Protein AF-T0LP21-F1 (afdb_monomer)

pLDDT: mean 78.63, std 20.79, range [24.73, 98.31]

Sequence (275 aa):
MVEGLFYKDGKQYIILRGSDSPQSVSEEDLNHLDQWNSLRTEFEHKTGGENTMGFDYGPSMGGVIESILFRMYTNGERILSMSAYPRFKERIINISGEHVDNAILKIERFNGFHSASYSTLFCRSIEQSLKIKTAKSTNLTRVLMMEMERIASHLFVITRLCEGASQNIAAFHLNALRERVLRLISKAFGHRYFFGMNVIGGTSREIHIDHIAVEIRKVVEEFNDILKLLSSSRIFIDRIQRTCAIDRPWLCGPGPKGQQVRNTMPDYLIHIIRE

Secondary structure (DSSP, 8-state):
-EEEEEEETTEEEEEETT-SSEEE--HHHHTTB----TTT-----EEEETTEEEEEE-SSSTT-SSS-EEEEEEETTEEEEEEEE-GGG------TTS-HHHHHHHHHTT-GGGHHHHHHHHHHHHHHHTTPPPPHHHHHHHHHHHHHHHHHHHHHHHHHHHHHTT-HHHHHHHHHHHHHHHHHHHHHHSSTT-TT-EETTEESS----HHHHHHHHHHHHHHHHHHHHHHH-HHHHHHHTTTT---GGGGGSSSSTTTGGG--HHHHHHHHTT-

Solvent-accessible surface area (backbone atoms only — not comparable to full-atom values): 15853 Å² total; per-residue (Å²): 107,45,40,25,44,33,33,50,97,94,42,60,22,36,19,40,66,97,46,95,58,70,40,84,61,57,82,72,61,67,76,54,50,77,79,75,50,90,88,70,63,52,63,82,56,55,70,47,49,69,74,52,45,79,50,74,47,44,48,90,38,98,87,46,96,54,52,31,30,35,44,32,32,25,48,83,92,46,76,76,47,73,29,59,46,64,64,79,70,70,78,87,84,86,50,83,96,51,59,67,79,62,33,47,60,52,42,27,62,69,40,60,78,46,10,46,52,46,32,48,53,52,34,48,55,51,26,61,75,69,67,54,81,58,52,71,66,44,53,51,52,52,50,51,45,38,51,55,38,47,52,41,49,49,34,48,53,53,21,53,52,26,48,78,43,69,36,54,70,62,20,52,54,33,48,50,50,27,49,52,50,36,51,49,36,23,71,63,53,73,23,65,46,42,60,78,30,69,42,79,69,46,50,71,64,86,75,77,61,69,68,53,56,58,54,49,50,56,48,51,54,55,47,51,54,52,48,55,55,50,74,69,33,64,66,46,47,61,61,51,60,77,56,87,72,75,59,75,84,68,41,72,44,92,81,30,78,62,82,55,61,80,47,64,75,79,47,56,63,53,53,74,74,73,117

Foldseek 3Di:
DFQAWEDEPNFIFTARDPRPDTHGDDPVVVVPPPQDDPVPLFGRHPYYYPQKDWDKDDDPHDPDPAHKIWTFIDRVPDTPDIGIDRCPPDDDDDPPPHDLVVSLLSQLVPPLLCSLVRSVVSLVVVCVVVVQDADPQQVVVSVVLRVLSVLLVVLQVVLSLCVLLVVPVLSVLSVVLSVLSLVVCCVFQVHSRNRQQDDRRGGPDHGDCPVVVVSVVVSVVSNVVSLVVLVPDPSSCVSPPPVPFDDLVVCPDPPNPPPSNPDGVVCVSVVSVPD

Mean predicted aligned error: 11.29 Å

Structure (mmCIF, N/CA/C/O backbone):
data_AF-T0LP21-F1
#
_entry.id   AF-T0LP21-F1
#
loop_
_atom_site.group_PDB
_atom_site.id
_atom_site.type_symbol
_atom_site.label_atom_id
_atom_site.label_alt_id
_atom_site.label_comp_id
_atom_site.label_asym_id
_atom_site.label_entity_id
_atom_site.label_seq_id
_atom_site.pdbx_PDB_ins_code
_atom_site.Cartn_x
_atom_site.Cartn_y
_atom_site.Cartn_z
_atom_site.occupancy
_atom_site.B_iso_or_equiv
_atom_site.auth_seq_id
_atom_site.auth_comp_id
_atom_site.auth_asym_id
_atom_site.auth_atom_id
_atom_site.pdbx_PDB_model_num
ATOM 1 N N . MET A 1 1 ? 29.658 -24.835 -6.572 1.00 57.88 1 MET A N 1
ATOM 2 C CA . MET A 1 1 ? 29.187 -23.686 -5.771 1.00 57.88 1 MET A CA 1
ATOM 3 C C . MET A 1 1 ? 29.785 -22.434 -6.386 1.00 57.88 1 MET A C 1
ATOM 5 O O . MET A 1 1 ? 31.003 -22.279 -6.353 1.00 57.88 1 MET A O 1
ATOM 9 N N . VAL A 1 2 ? 28.970 -21.638 -7.069 1.00 55.69 2 VAL A N 1
ATOM 10 C CA . VAL A 1 2 ? 29.423 -20.480 -7.851 1.00 55.69 2 VAL A CA 1
ATOM 11 C C . VAL A 1 2 ? 29.467 -19.227 -6.968 1.00 55.69 2 VAL A C 1
ATOM 13 O O . VAL A 1 2 ? 28.533 -18.983 -6.216 1.00 55.69 2 VAL A O 1
ATOM 16 N N . GLU A 1 3 ? 30.543 -18.448 -7.059 1.00 57.72 3 GLU A N 1
ATOM 17 C CA . GLU A 1 3 ? 30.826 -17.225 -6.286 1.00 57.72 3 GLU A CA 1
ATOM 18 C C . GLU A 1 3 ? 30.743 -15.940 -7.146 1.00 57.72 3 GLU A C 1
ATOM 20 O O . GLU A 1 3 ? 30.616 -14.836 -6.619 1.00 57.72 3 GLU A O 1
ATOM 25 N N . GLY A 1 4 ? 30.780 -16.040 -8.480 1.00 57.53 4 GLY A N 1
ATOM 26 C CA . GLY A 1 4 ? 30.758 -14.855 -9.343 1.00 57.53 4 GLY A CA 1
ATOM 27 C C . GLY A 1 4 ? 30.460 -15.123 -10.814 1.00 57.53 4 GLY A C 1
ATOM 28 O O . GLY A 1 4 ? 30.400 -16.270 -11.254 1.00 57.53 4 GLY A O 1
ATOM 29 N N . LEU A 1 5 ? 30.289 -14.038 -11.568 1.00 61.47 5 LEU A N 1
ATOM 30 C CA . LEU A 1 5 ? 30.041 -14.031 -13.009 1.00 61.47 5 LEU A CA 1
ATOM 31 C C . LEU A 1 5 ? 31.118 -13.197 -13.708 1.00 61.47 5 LEU A C 1
ATOM 33 O O . LEU A 1 5 ? 31.436 -12.088 -13.276 1.00 61.47 5 LEU A O 1
ATOM 37 N N . PHE A 1 6 ? 31.662 -13.719 -14.801 1.00 59.97 6 PHE A N 1
ATOM 38 C CA . PHE A 1 6 ? 32.681 -13.053 -15.602 1.00 59.97 6 PHE A CA 1
ATOM 39 C C . PHE A 1 6 ? 32.297 -13.057 -17.081 1.00 59.97 6 PHE A C 1
ATOM 41 O O . PHE A 1 6 ? 31.843 -14.074 -17.593 1.00 59.97 6 PHE A O 1
ATOM 48 N N . TYR A 1 7 ? 32.454 -11.938 -17.785 1.00 60.97 7 TYR A N 1
ATOM 49 C CA . TYR A 1 7 ? 32.123 -11.851 -19.212 1.00 60.97 7 TYR A CA 1
ATOM 50 C C . TYR A 1 7 ? 33.356 -11.529 -20.054 1.00 60.97 7 TYR A C 1
ATOM 52 O O . TYR A 1 7 ? 34.084 -10.580 -19.760 1.00 60.97 7 TYR A O 1
ATOM 60 N N . LYS A 1 8 ? 33.599 -12.307 -21.112 1.00 63.22 8 LYS A N 1
ATOM 61 C CA . LYS A 1 8 ? 34.736 -12.099 -22.019 1.00 63.22 8 LYS A CA 1
ATOM 62 C C . LYS A 1 8 ? 34.429 -12.648 -23.408 1.00 63.22 8 LYS A C 1
ATOM 64 O O . LYS A 1 8 ? 33.806 -13.699 -23.516 1.00 63.22 8 LYS A O 1
ATOM 69 N N . ASP A 1 9 ? 34.842 -11.945 -24.463 1.00 65.62 9 ASP A N 1
ATOM 70 C CA . ASP A 1 9 ? 34.716 -12.403 -25.859 1.00 65.62 9 ASP A CA 1
ATOM 71 C C . ASP A 1 9 ? 33.290 -12.848 -26.257 1.00 65.62 9 ASP A C 1
ATOM 73 O O . ASP A 1 9 ? 33.095 -13.816 -26.994 1.00 65.62 9 ASP A O 1
ATOM 77 N N . GLY A 1 10 ? 32.258 -12.180 -25.730 1.00 60.88 10 GLY A N 1
ATOM 78 C CA . GLY A 1 10 ? 30.864 -12.532 -26.021 1.00 60.88 10 GLY A CA 1
ATOM 79 C C . GLY A 1 10 ? 30.331 -13.760 -25.267 1.00 60.88 10 GLY A C 1
ATOM 80 O O . GLY A 1 10 ? 29.213 -14.198 -25.535 1.00 60.88 10 GLY A O 1
ATOM 81 N N . LYS A 1 11 ? 31.116 -14.337 -24.349 1.00 62.03 11 LYS A N 1
ATOM 82 C CA . LYS A 1 11 ? 30.779 -15.547 -23.591 1.00 62.03 11 LYS A CA 1
ATOM 83 C C . LYS A 1 11 ? 30.730 -15.268 -22.091 1.00 62.03 11 LYS A C 1
ATOM 85 O O . LYS A 1 11 ? 31.516 -14.485 -21.554 1.00 62.03 11 LYS A O 1
ATOM 90 N N . GLN A 1 12 ? 29.793 -15.933 -21.418 1.00 61.09 12 GLN A N 1
ATOM 91 C CA . GLN A 1 12 ? 29.625 -15.863 -19.971 1.00 61.09 12 GLN A CA 1
ATOM 92 C C . GLN A 1 12 ? 30.416 -16.982 -19.288 1.00 61.09 12 GLN A C 1
ATOM 94 O O . GLN A 1 12 ? 30.411 -18.136 -19.719 1.00 61.09 12 GLN A O 1
ATOM 99 N N . TYR A 1 13 ? 31.092 -16.606 -18.212 1.00 65.31 13 TYR A N 1
ATOM 100 C CA . TYR A 1 13 ? 31.922 -17.449 -17.375 1.00 65.31 13 TYR A CA 1
ATOM 101 C C . TYR A 1 13 ? 31.431 -17.378 -15.922 1.00 65.31 13 TYR A C 1
ATOM 103 O O . TYR A 1 13 ? 30.917 -16.346 -15.485 1.00 65.31 13 TYR A O 1
ATOM 111 N N . ILE A 1 14 ? 31.595 -18.456 -15.160 1.00 64.31 14 ILE A N 1
ATOM 112 C CA . ILE A 1 14 ? 31.336 -18.493 -13.718 1.00 64.31 14 ILE A CA 1
ATOM 113 C C . ILE A 1 14 ? 32.659 -18.515 -12.965 1.00 64.31 14 ILE A C 1
ATOM 115 O O . ILE A 1 14 ? 33.636 -19.119 -13.407 1.00 64.31 14 ILE A O 1
ATOM 119 N N . ILE A 1 15 ? 32.684 -17.887 -11.797 1.00 61.41 15 ILE A N 1
ATOM 120 C CA . ILE A 1 15 ? 33.783 -17.997 -10.840 1.00 61.41 15 ILE A CA 1
ATOM 121 C C . ILE A 1 15 ? 33.327 -18.981 -9.769 1.00 61.41 15 ILE A C 1
ATOM 123 O O . ILE A 1 15 ? 32.340 -18.726 -9.086 1.00 61.41 15 ILE A O 1
ATOM 127 N N . LEU A 1 16 ? 34.000 -20.122 -9.637 1.00 59.75 16 LEU A N 1
ATOM 128 C CA . LEU A 1 16 ? 33.701 -21.094 -8.582 1.00 59.75 16 LEU A CA 1
ATOM 129 C C . LEU A 1 16 ? 34.289 -20.649 -7.242 1.00 59.75 16 LEU A C 1
ATOM 131 O O . LEU A 1 16 ? 35.325 -19.991 -7.198 1.00 59.75 16 LEU A O 1
ATOM 135 N N . ARG A 1 17 ? 33.645 -21.054 -6.143 1.00 57.75 17 ARG A N 1
ATOM 136 C CA . ARG A 1 17 ? 34.093 -20.719 -4.789 1.00 57.75 17 ARG A CA 1
ATOM 137 C C . ARG A 1 17 ? 35.516 -21.223 -4.535 1.00 57.75 17 ARG A C 1
ATOM 139 O O . ARG A 1 17 ? 35.756 -22.425 -4.624 1.00 57.75 17 ARG A O 1
ATOM 146 N N . GLY A 1 18 ? 36.439 -20.312 -4.221 1.00 58.53 18 GLY A N 1
ATOM 147 C CA . GLY A 1 18 ? 37.866 -20.626 -4.030 1.00 58.53 18 GLY A CA 1
ATOM 148 C C . GLY A 1 18 ? 38.702 -20.751 -5.315 1.00 58.53 18 GLY A C 1
ATOM 149 O O . GLY A 1 18 ? 39.846 -21.193 -5.240 1.00 58.53 18 GLY A O 1
ATOM 150 N N . SER A 1 19 ? 38.157 -20.373 -6.477 1.00 55.62 19 SER A N 1
ATOM 151 C CA . SER A 1 19 ? 38.892 -20.254 -7.745 1.00 55.62 19 SER A CA 1
ATOM 152 C C . SER A 1 19 ? 39.041 -18.784 -8.135 1.00 55.62 19 SER A C 1
ATOM 154 O O . SER A 1 19 ? 38.049 -18.065 -8.204 1.00 55.62 19 SER A O 1
ATOM 156 N N . ASP A 1 20 ? 40.256 -18.362 -8.490 1.00 58.66 20 ASP A N 1
ATOM 157 C CA . ASP A 1 20 ? 40.509 -17.047 -9.106 1.00 58.66 20 ASP A CA 1
ATOM 158 C C . ASP A 1 20 ? 40.352 -17.073 -10.638 1.00 58.66 20 ASP A C 1
ATOM 160 O O . ASP A 1 20 ? 40.504 -16.053 -11.311 1.00 58.66 20 ASP A O 1
ATOM 164 N N . SER A 1 21 ? 40.045 -18.244 -11.208 1.00 54.69 21 SER A N 1
ATOM 165 C CA . SER A 1 21 ? 39.925 -18.441 -12.653 1.00 54.69 21 SER A CA 1
ATOM 166 C C . SER A 1 21 ? 38.461 -18.631 -13.091 1.00 54.69 21 SER A C 1
ATOM 168 O O . SER A 1 21 ? 37.764 -19.484 -12.526 1.00 54.69 21 SER A O 1
ATOM 170 N N . PRO A 1 22 ? 37.981 -17.851 -14.082 1.00 59.66 22 PRO A N 1
ATOM 171 C CA . PRO A 1 22 ? 36.641 -17.997 -14.642 1.00 59.66 22 PRO A CA 1
ATOM 172 C C . PRO A 1 22 ? 36.540 -19.230 -15.559 1.00 59.66 22 PRO A C 1
ATOM 174 O O . PRO A 1 22 ? 37.408 -19.459 -16.401 1.00 59.66 22 PRO A O 1
ATOM 177 N N . GLN A 1 23 ? 35.469 -20.017 -15.419 1.00 63.28 23 GLN A N 1
ATOM 178 C CA . GLN A 1 23 ? 35.193 -21.226 -16.212 1.00 63.28 23 GLN A CA 1
ATOM 179 C C . GLN A 1 23 ? 34.017 -21.007 -17.169 1.00 63.28 23 GLN A C 1
ATOM 181 O O . GLN A 1 23 ? 33.085 -20.288 -16.823 1.00 63.28 23 GLN A O 1
ATOM 186 N N . SER A 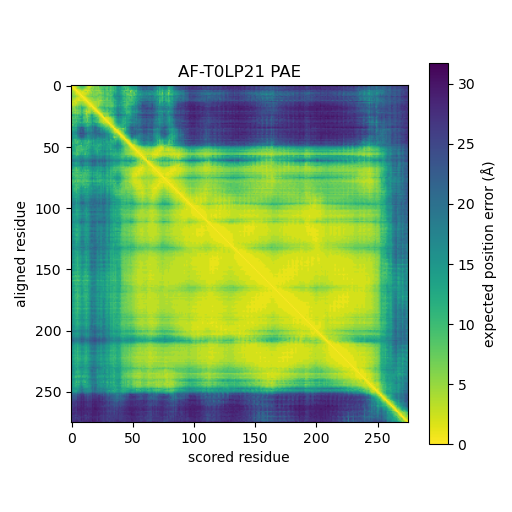1 24 ? 34.066 -21.581 -18.378 1.00 56.94 24 S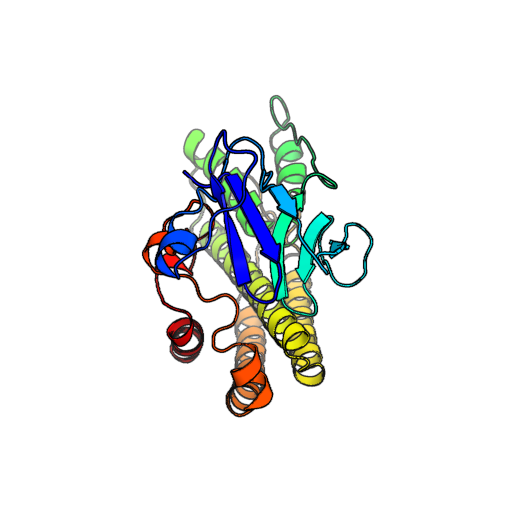ER A N 1
ATOM 187 C CA . SER A 1 24 ? 32.994 -21.456 -19.381 1.00 56.94 24 SER A CA 1
ATOM 188 C C . SER A 1 24 ? 31.731 -22.195 -18.946 1.00 56.94 24 SER A C 1
ATOM 190 O O . SER A 1 24 ? 31.833 -23.279 -18.380 1.00 56.94 24 SER A O 1
ATOM 192 N N . VAL A 1 25 ? 30.565 -21.630 -19.250 1.00 59.09 25 VAL A N 1
ATOM 193 C CA . VAL A 1 25 ? 29.300 -21.968 -18.578 1.00 59.09 25 VAL A CA 1
ATOM 194 C C . VAL A 1 25 ? 28.286 -22.524 -19.565 1.00 59.09 25 VAL A C 1
ATOM 196 O O . VAL A 1 25 ? 28.147 -21.989 -20.667 1.00 59.09 25 VAL A O 1
ATOM 199 N N . SER A 1 26 ? 27.558 -23.563 -19.155 1.00 54.50 26 SER A N 1
ATOM 200 C CA . SER A 1 26 ? 26.324 -24.024 -19.801 1.00 54.50 26 SER A CA 1
ATOM 201 C C . SER A 1 26 ? 25.091 -23.378 -19.142 1.00 54.50 26 SER A C 1
ATOM 203 O O . SER A 1 26 ? 25.157 -22.951 -17.994 1.00 54.50 26 SER A O 1
ATOM 205 N N . GLU A 1 27 ? 23.946 -23.286 -19.827 1.00 48.84 27 GLU A N 1
ATOM 206 C CA . GLU A 1 27 ? 22.720 -22.676 -19.260 1.00 48.84 27 GLU A CA 1
ATOM 207 C C . GLU A 1 27 ? 22.286 -23.294 -17.911 1.00 48.84 27 GLU A C 1
ATOM 209 O O . GLU A 1 27 ? 21.732 -22.591 -17.067 1.00 48.84 27 GLU A O 1
ATOM 214 N N . GLU A 1 28 ? 22.587 -24.574 -17.668 1.00 50.06 28 GLU A N 1
ATOM 215 C CA . GLU A 1 28 ? 22.285 -25.271 -16.408 1.00 50.06 28 GLU A CA 1
ATOM 216 C C . GLU A 1 28 ? 23.098 -24.748 -15.216 1.00 50.06 28 GLU A C 1
ATOM 218 O O . GLU A 1 28 ? 22.581 -24.646 -14.103 1.00 50.06 28 GLU A O 1
ATOM 223 N N . ASP A 1 29 ? 24.345 -24.338 -15.440 1.00 47.97 29 ASP A N 1
ATOM 224 C CA . ASP A 1 29 ? 25.247 -23.866 -14.387 1.00 47.97 29 ASP A CA 1
ATOM 225 C C . ASP A 1 29 ? 24.799 -22.514 -13.790 1.00 47.97 29 ASP A C 1
ATOM 227 O O . ASP A 1 29 ? 25.093 -22.205 -12.631 1.00 47.97 29 ASP A O 1
ATOM 231 N N . LEU A 1 30 ? 24.045 -21.713 -14.557 1.00 50.47 30 LEU A N 1
ATOM 232 C CA . LEU A 1 30 ? 23.462 -20.440 -14.108 1.00 50.47 30 LEU A CA 1
ATOM 233 C C . LEU A 1 30 ? 22.312 -20.635 -13.113 1.00 50.47 30 LEU A C 1
ATOM 235 O O . LEU A 1 30 ? 22.080 -19.771 -12.264 1.00 50.47 30 LEU A O 1
ATOM 239 N N . ASN A 1 31 ? 21.625 -21.777 -13.176 1.00 47.12 31 ASN A N 1
ATOM 240 C CA . ASN A 1 31 ? 20.507 -22.098 -12.287 1.00 47.12 31 ASN A CA 1
ATOM 241 C C . ASN A 1 31 ? 20.966 -22.479 -10.867 1.00 47.12 31 ASN A C 1
ATOM 243 O O . ASN A 1 31 ? 20.149 -22.532 -9.950 1.00 47.12 31 ASN A O 1
ATOM 247 N N . HIS A 1 32 ? 22.268 -22.721 -10.674 1.00 45.41 32 HIS A N 1
ATOM 248 C CA . HIS A 1 32 ? 22.879 -23.153 -9.411 1.00 45.41 32 HIS A CA 1
ATOM 249 C C . HIS A 1 32 ? 23.758 -22.082 -8.748 1.00 45.41 32 HIS A C 1
ATOM 251 O O . HIS A 1 32 ? 24.590 -22.388 -7.887 1.00 45.41 32 HIS A O 1
ATOM 257 N N . LEU A 1 33 ? 23.590 -20.816 -9.135 1.00 52.19 33 LEU A N 1
ATOM 258 C CA . LEU A 1 33 ? 24.130 -19.700 -8.369 1.00 52.19 33 LEU A CA 1
ATOM 259 C C . LEU A 1 33 ? 23.461 -19.718 -6.979 1.00 52.19 33 LEU A C 1
ATOM 261 O O . LEU A 1 33 ? 22.242 -19.589 -6.872 1.00 52.19 33 LEU A O 1
ATOM 265 N N . ASP A 1 34 ? 24.238 -19.882 -5.907 1.00 45.09 34 ASP A N 1
ATOM 266 C CA . ASP A 1 34 ? 23.725 -19.717 -4.543 1.00 45.09 34 ASP A CA 1
ATOM 267 C C . ASP A 1 34 ? 23.446 -18.220 -4.327 1.00 45.09 34 ASP A C 1
ATOM 269 O O . ASP A 1 34 ? 24.347 -17.420 -4.084 1.00 45.09 34 ASP A O 1
ATOM 273 N N . GLN A 1 35 ? 22.184 -17.830 -4.514 1.00 51.59 35 GLN A N 1
ATOM 274 C CA . GLN A 1 35 ? 21.772 -16.445 -4.781 1.00 51.59 35 GLN A CA 1
ATOM 275 C C . GLN A 1 35 ? 21.287 -15.657 -3.555 1.00 51.59 35 GLN A C 1
ATOM 277 O O . GLN A 1 35 ? 20.862 -14.512 -3.700 1.00 51.59 35 GLN A O 1
ATOM 282 N N . TRP A 1 36 ? 21.299 -16.218 -2.342 1.00 40.91 36 TRP A N 1
ATOM 283 C CA . TRP A 1 36 ? 20.683 -15.523 -1.208 1.00 40.91 36 TRP A CA 1
ATOM 284 C C . TRP A 1 36 ? 21.323 -15.830 0.145 1.00 40.91 36 TRP A C 1
ATOM 286 O O . TRP A 1 36 ? 21.078 -16.874 0.750 1.00 40.91 36 TRP A O 1
ATOM 296 N N . ASN A 1 37 ? 22.071 -14.862 0.682 1.00 41.38 37 ASN A N 1
ATOM 297 C CA . ASN A 1 37 ? 22.399 -14.823 2.104 1.00 41.38 37 ASN A CA 1
ATOM 298 C C . ASN A 1 37 ? 21.370 -13.953 2.842 1.00 41.38 37 ASN A C 1
ATOM 300 O O . ASN A 1 37 ? 21.481 -12.725 2.900 1.00 41.38 37 ASN A O 1
ATOM 304 N N . SER A 1 38 ? 20.369 -14.608 3.434 1.00 36.53 38 SER A N 1
ATOM 305 C CA . SER A 1 38 ? 19.257 -13.967 4.152 1.00 36.53 38 SER A CA 1
ATOM 306 C C . SER A 1 38 ? 19.679 -13.103 5.344 1.00 36.53 38 SER A C 1
ATOM 308 O O . SER A 1 38 ? 18.886 -12.279 5.793 1.00 36.53 38 SER A O 1
ATOM 310 N N . LEU A 1 39 ? 20.903 -13.273 5.852 1.00 36.38 39 LEU A N 1
ATOM 311 C CA . LEU A 1 39 ? 21.402 -12.591 7.048 1.00 36.38 39 LEU A CA 1
ATOM 312 C C . LEU A 1 39 ? 22.142 -11.283 6.743 1.00 36.38 39 LEU A C 1
ATOM 314 O O . LEU A 1 39 ? 22.265 -10.448 7.636 1.00 36.38 39 LEU A O 1
ATOM 318 N N . ARG A 1 40 ? 22.647 -11.097 5.515 1.00 38.22 40 ARG A N 1
ATOM 319 C CA . ARG A 1 40 ? 23.470 -9.927 5.153 1.00 38.22 40 ARG A CA 1
ATOM 320 C C . ARG A 1 40 ? 22.785 -8.931 4.227 1.00 38.22 40 ARG A C 1
ATOM 322 O O . ARG A 1 40 ? 23.273 -7.814 4.110 1.00 38.22 40 ARG A O 1
ATOM 329 N N . THR A 1 41 ? 21.658 -9.285 3.598 1.00 43.53 41 THR A N 1
ATOM 330 C CA . THR A 1 41 ? 20.990 -8.433 2.584 1.00 43.53 41 THR A CA 1
ATOM 331 C C . THR A 1 41 ? 21.939 -7.941 1.479 1.00 43.53 41 THR A C 1
ATOM 333 O O . THR A 1 41 ? 21.710 -6.903 0.871 1.00 43.53 41 THR A O 1
ATOM 336 N N . GLU A 1 42 ? 23.012 -8.681 1.208 1.00 40.91 42 GLU A N 1
ATOM 337 C CA . GLU A 1 42 ? 24.012 -8.351 0.198 1.00 40.91 42 GLU A CA 1
ATOM 338 C C . GLU A 1 42 ? 24.170 -9.547 -0.741 1.00 40.91 42 GLU A C 1
ATOM 340 O O . GLU A 1 42 ? 24.289 -10.691 -0.295 1.00 40.91 42 GLU A O 1
ATOM 345 N N . PHE A 1 43 ? 24.158 -9.278 -2.047 1.00 48.47 43 PHE A N 1
ATOM 346 C CA . PHE A 1 43 ? 24.596 -10.242 -3.048 1.00 48.47 43 PHE A CA 1
ATOM 347 C C . PHE A 1 43 ? 26.120 -10.125 -3.145 1.00 48.47 43 PHE A C 1
ATOM 349 O O . PHE A 1 43 ? 26.635 -9.195 -3.765 1.00 48.47 43 PHE A O 1
ATOM 356 N N . GLU A 1 44 ? 26.853 -11.041 -2.513 1.00 47.09 44 GLU A N 1
ATOM 357 C CA . GLU A 1 44 ? 28.308 -11.166 -2.678 1.00 47.09 44 GLU A CA 1
ATOM 358 C C . GLU A 1 44 ? 28.606 -11.903 -4.001 1.00 47.09 44 GLU A C 1
ATOM 360 O O . GLU A 1 44 ? 29.084 -13.032 -4.005 1.00 47.09 44 GLU A O 1
ATOM 365 N N . HIS A 1 45 ? 28.283 -11.293 -5.148 1.00 55.16 45 HIS A N 1
ATOM 366 C CA . HIS A 1 45 ? 28.705 -11.808 -6.455 1.00 55.16 45 HIS A CA 1
ATOM 367 C C . HIS A 1 45 ? 29.873 -10.982 -6.989 1.00 55.16 45 HIS A C 1
ATOM 369 O O . HIS A 1 45 ? 29.711 -9.804 -7.322 1.00 55.16 45 HIS A O 1
ATOM 375 N N . LYS A 1 46 ? 31.048 -11.610 -7.134 1.00 54.34 46 LYS A N 1
ATOM 376 C CA . LYS A 1 46 ? 32.166 -11.017 -7.883 1.00 54.34 46 LYS A CA 1
ATOM 377 C C . LYS A 1 46 ? 31.745 -10.914 -9.349 1.00 54.34 46 LYS A C 1
ATOM 379 O O . LYS A 1 46 ? 31.654 -11.929 -10.034 1.00 54.34 46 LYS A O 1
ATOM 384 N N . THR A 1 47 ? 31.437 -9.703 -9.805 1.00 55.38 47 THR A N 1
ATOM 385 C CA . THR A 1 47 ? 31.050 -9.440 -11.198 1.00 55.38 47 THR A CA 1
ATOM 386 C C . THR A 1 47 ? 32.165 -8.649 -11.873 1.00 55.38 47 THR A C 1
ATOM 388 O O . THR A 1 47 ? 32.572 -7.609 -11.360 1.00 55.38 47 T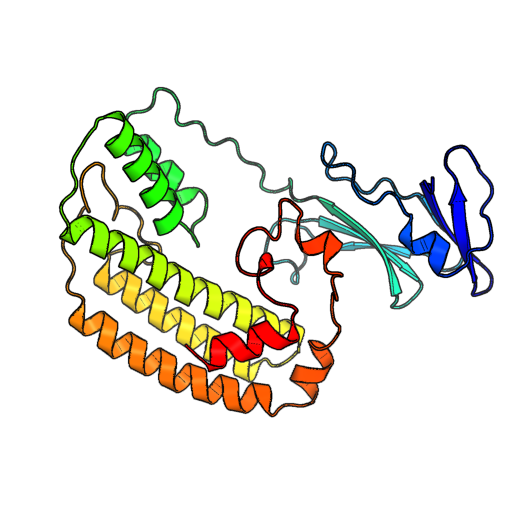HR A O 1
ATOM 391 N N . GLY A 1 48 ? 32.693 -9.148 -12.991 1.00 56.22 48 GLY A N 1
ATOM 392 C CA . GLY A 1 48 ? 33.793 -8.511 -13.722 1.00 56.22 48 GLY A CA 1
ATOM 393 C C . GLY A 1 48 ? 33.878 -8.983 -15.172 1.00 56.22 48 GLY A C 1
ATOM 394 O O . GLY A 1 48 ? 33.105 -9.834 -15.599 1.00 56.22 48 GLY A O 1
ATOM 395 N N . GLY A 1 49 ? 34.815 -8.437 -15.942 1.00 60.53 49 GLY A N 1
ATOM 396 C CA . GLY A 1 49 ? 34.973 -8.779 -17.356 1.00 60.53 49 GLY A CA 1
ATOM 397 C C . GLY A 1 49 ? 34.993 -7.564 -18.270 1.00 60.53 49 GLY A C 1
ATOM 398 O O . GLY A 1 49 ? 34.806 -6.428 -17.831 1.00 60.53 49 GLY A O 1
ATOM 399 N N . GLU A 1 50 ? 35.239 -7.806 -19.553 1.00 58.97 50 GLU A N 1
ATOM 400 C CA . GLU A 1 50 ? 35.260 -6.749 -20.563 1.00 58.97 50 GLU A CA 1
ATOM 401 C C . GLU A 1 50 ? 33.859 -6.148 -20.725 1.00 58.97 50 GLU A C 1
ATOM 403 O O . GLU A 1 50 ? 32.856 -6.864 -20.724 1.00 58.97 50 GLU A O 1
ATOM 408 N N . ASN A 1 51 ? 33.786 -4.819 -20.844 1.00 66.19 51 ASN A N 1
ATOM 409 C CA . ASN A 1 51 ? 32.538 -4.055 -20.990 1.00 66.19 51 ASN A CA 1
ATOM 410 C C . ASN A 1 51 ? 31.529 -4.212 -19.834 1.00 66.19 51 ASN A C 1
ATOM 412 O O . ASN A 1 51 ? 30.349 -3.909 -19.999 1.00 66.19 51 ASN A O 1
ATOM 416 N N . THR A 1 52 ? 31.980 -4.652 -18.653 1.00 73.62 52 THR A N 1
ATOM 417 C CA . THR A 1 52 ? 31.145 -4.666 -17.446 1.00 73.62 52 THR A CA 1
ATOM 418 C C . THR A 1 52 ? 31.237 -3.322 -16.731 1.00 73.62 52 THR A C 1
ATOM 420 O O . THR A 1 52 ? 32.316 -2.912 -16.307 1.00 73.62 52 THR A O 1
ATOM 423 N N . MET A 1 53 ? 30.101 -2.649 -16.559 1.00 74.00 53 MET A N 1
ATOM 424 C CA . MET A 1 53 ? 30.012 -1.373 -15.853 1.00 74.00 53 MET A CA 1
ATOM 425 C C . MET A 1 53 ? 29.145 -1.510 -14.602 1.00 74.00 53 MET A C 1
ATOM 427 O O . MET A 1 53 ? 28.012 -1.993 -14.661 1.00 74.00 53 MET A O 1
ATOM 431 N N . GLY A 1 54 ? 29.689 -1.065 -13.469 1.00 79.00 54 GLY A N 1
ATOM 432 C CA . GLY A 1 54 ? 28.931 -0.879 -12.236 1.00 79.00 54 GLY A CA 1
ATOM 433 C C . GLY A 1 54 ? 28.157 0.436 -12.273 1.00 79.00 54 GLY A C 1
ATOM 434 O O . GLY A 1 54 ? 28.709 1.470 -12.652 1.00 79.00 54 GLY A O 1
ATOM 435 N N . PHE A 1 55 ? 26.893 0.401 -11.869 1.00 81.62 55 PHE A N 1
ATOM 436 C CA . PHE A 1 55 ? 26.042 1.576 -11.755 1.00 81.62 55 PHE A CA 1
ATOM 437 C C . PHE A 1 55 ? 25.141 1.459 -10.521 1.00 81.62 55 PHE A C 1
ATOM 439 O O . PHE A 1 55 ? 24.451 0.458 -10.320 1.00 81.62 55 PHE A O 1
ATOM 446 N N . ASP A 1 56 ? 25.161 2.505 -9.701 1.00 85.50 56 ASP A N 1
ATOM 447 C CA . ASP A 1 56 ? 24.383 2.627 -8.473 1.00 85.50 56 ASP A CA 1
ATOM 448 C C . ASP A 1 56 ? 23.107 3.445 -8.770 1.00 85.50 56 ASP A C 1
ATOM 450 O O . ASP A 1 56 ? 23.173 4.565 -9.280 1.00 85.50 56 ASP A O 1
ATOM 454 N N . TYR A 1 57 ? 21.934 2.888 -8.458 1.00 87.06 57 TYR A N 1
ATOM 455 C CA . TYR A 1 57 ? 20.622 3.487 -8.712 1.00 87.06 57 TYR A CA 1
ATOM 456 C C . TYR A 1 57 ? 19.863 3.738 -7.405 1.00 87.06 57 TYR A C 1
ATOM 458 O O . TYR A 1 57 ? 19.454 2.803 -6.719 1.00 87.06 57 TYR A O 1
ATOM 466 N N . GLY A 1 58 ? 19.666 5.012 -7.059 1.00 87.81 58 GLY A N 1
ATOM 467 C CA . GLY A 1 58 ? 19.128 5.440 -5.761 1.00 87.81 58 GLY A CA 1
ATOM 468 C C . GLY A 1 58 ? 20.229 5.888 -4.782 1.00 87.81 58 GLY A C 1
ATOM 469 O O . GLY A 1 58 ? 21.377 6.041 -5.186 1.00 87.81 58 GLY A O 1
ATOM 470 N N . PRO A 1 59 ? 19.906 6.181 -3.506 1.00 80.00 59 PRO A N 1
ATOM 471 C CA . PRO A 1 59 ? 18.554 6.320 -2.959 1.00 80.00 59 PRO A CA 1
ATOM 472 C C . PRO A 1 59 ? 17.883 7.649 -3.352 1.00 80.00 59 PRO A C 1
ATOM 474 O O . PRO A 1 59 ? 16.688 7.812 -3.143 1.00 80.00 59 PRO A O 1
ATOM 477 N N . SER A 1 60 ? 18.641 8.606 -3.904 1.00 80.69 60 SER A N 1
ATOM 478 C CA . SER A 1 60 ? 18.184 9.968 -4.224 1.00 80.69 60 SER A CA 1
ATOM 479 C C . SER A 1 60 ? 18.030 10.199 -5.736 1.00 80.69 60 SER A C 1
ATOM 481 O O . SER A 1 60 ? 18.354 11.273 -6.244 1.00 80.69 60 SER A O 1
ATOM 483 N N . MET A 1 61 ? 17.560 9.186 -6.469 1.00 77.94 61 MET A N 1
ATOM 484 C CA . MET A 1 61 ? 17.310 9.258 -7.913 1.00 77.94 61 MET A CA 1
ATOM 485 C C . MET A 1 61 ? 15.814 9.085 -8.201 1.00 77.94 61 MET A C 1
ATOM 487 O O . MET A 1 61 ? 15.152 8.266 -7.571 1.00 77.94 61 MET A O 1
ATOM 491 N N . GLY A 1 62 ? 15.280 9.836 -9.169 1.00 67.19 62 GLY A N 1
ATOM 492 C CA . GLY A 1 62 ? 13.834 10.007 -9.378 1.00 67.19 62 GLY A CA 1
ATOM 493 C C . GLY A 1 62 ? 13.025 8.794 -9.857 1.00 67.19 62 GLY A C 1
ATOM 494 O O . GLY A 1 62 ? 11.846 8.968 -10.148 1.00 67.19 62 GLY A O 1
ATOM 495 N N . GLY A 1 63 ? 13.604 7.594 -9.963 1.00 71.94 63 GLY A N 1
ATOM 496 C CA . GLY A 1 63 ? 12.855 6.392 -10.359 1.00 71.94 63 GLY A CA 1
ATOM 497 C C . GLY A 1 63 ? 12.801 5.275 -9.317 1.00 71.94 63 GLY A C 1
ATOM 498 O O . GLY A 1 63 ? 12.226 4.225 -9.593 1.00 71.94 63 GLY A O 1
ATOM 499 N N . VAL A 1 64 ? 13.307 5.509 -8.100 1.00 78.19 64 VAL A N 1
ATOM 500 C CA . VAL A 1 64 ? 12.985 4.671 -6.935 1.00 78.19 64 VAL A CA 1
ATOM 501 C C . VAL A 1 64 ? 12.039 5.449 -6.021 1.00 78.19 64 VAL A C 1
ATOM 503 O O . VAL A 1 64 ? 12.290 6.603 -5.694 1.00 78.19 64 VAL A O 1
ATOM 506 N N . ILE A 1 65 ? 10.927 4.824 -5.624 1.00 78.31 65 ILE A N 1
ATOM 507 C CA . ILE A 1 65 ? 9.897 5.467 -4.784 1.00 78.31 65 ILE A CA 1
ATOM 508 C C . ILE A 1 65 ? 10.325 5.529 -3.315 1.00 78.31 65 ILE A C 1
ATOM 510 O O . ILE A 1 65 ? 9.980 6.473 -2.609 1.00 78.31 65 ILE A O 1
ATOM 514 N N . GLU A 1 66 ? 11.051 4.513 -2.849 1.00 82.25 66 GLU A N 1
ATOM 515 C CA . GLU A 1 66 ? 11.576 4.459 -1.488 1.00 82.25 66 GLU A CA 1
ATOM 516 C C . GLU A 1 66 ? 13.085 4.672 -1.451 1.00 82.25 66 GLU A C 1
ATOM 518 O O . GLU A 1 66 ? 13.778 4.538 -2.455 1.00 82.25 66 GLU A O 1
ATOM 523 N N . SER A 1 67 ? 13.603 4.990 -0.265 1.00 87.12 67 SER A N 1
ATOM 524 C CA . SER A 1 67 ? 15.038 5.167 -0.030 1.00 87.12 67 SER A CA 1
ATOM 525 C C . SER A 1 67 ? 15.764 3.816 -0.065 1.00 87.12 67 SER A C 1
ATOM 527 O O . SER A 1 67 ? 16.107 3.241 0.967 1.00 87.12 67 SER A O 1
ATOM 529 N N . ILE A 1 68 ? 15.956 3.292 -1.272 1.00 86.44 68 ILE A N 1
ATOM 530 C CA . ILE A 1 68 ? 16.640 2.033 -1.565 1.00 86.44 68 ILE A CA 1
ATOM 531 C C . ILE A 1 68 ? 17.724 2.333 -2.597 1.00 86.44 68 ILE A C 1
ATOM 533 O O . ILE A 1 68 ? 17.481 3.053 -3.564 1.00 86.44 68 ILE A O 1
ATOM 537 N N . LEU A 1 69 ? 18.915 1.781 -2.384 1.00 83.81 69 LEU A N 1
ATOM 538 C CA . LEU A 1 69 ? 19.987 1.782 -3.375 1.00 83.81 69 LEU A CA 1
ATOM 539 C C . LEU A 1 69 ? 20.037 0.418 -4.050 1.00 83.81 69 LEU A C 1
ATOM 541 O O . LEU A 1 69 ? 20.154 -0.596 -3.368 1.00 83.81 69 LEU A O 1
ATOM 545 N N . PHE A 1 70 ? 19.999 0.397 -5.373 1.00 85.56 70 PHE A N 1
ATOM 546 C CA . PHE A 1 70 ? 20.307 -0.783 -6.164 1.00 85.56 70 PHE A CA 1
ATOM 547 C C . PHE A 1 70 ? 21.711 -0.643 -6.733 1.00 85.56 70 PHE A C 1
ATOM 549 O O . PHE A 1 70 ? 21.965 0.259 -7.526 1.00 85.56 70 PHE A O 1
ATOM 556 N N . ARG A 1 71 ? 22.621 -1.531 -6.345 1.00 80.88 71 ARG A N 1
ATOM 557 C CA . ARG A 1 71 ? 23.936 -1.641 -6.971 1.00 80.88 71 ARG A CA 1
ATOM 558 C C . ARG A 1 71 ? 23.856 -2.676 -8.070 1.00 80.88 71 ARG A C 1
ATOM 560 O O . ARG A 1 71 ? 23.610 -3.847 -7.793 1.00 80.88 71 ARG A O 1
ATOM 567 N N . MET A 1 72 ? 24.041 -2.240 -9.306 1.00 81.69 72 MET A N 1
ATOM 568 C CA . MET A 1 72 ? 23.899 -3.085 -10.482 1.00 81.69 72 MET A CA 1
ATOM 569 C C . MET A 1 72 ? 25.216 -3.192 -11.234 1.00 81.69 72 MET A C 1
ATOM 571 O O . MET A 1 72 ? 25.981 -2.236 -11.324 1.00 81.69 72 MET A O 1
ATOM 575 N N . TYR A 1 73 ? 25.441 -4.359 -11.823 1.00 80.06 73 TYR A N 1
ATOM 576 C CA . TYR A 1 73 ? 26.479 -4.581 -12.818 1.00 80.06 73 TYR A CA 1
ATOM 577 C C . TYR A 1 73 ? 25.812 -4.909 -14.141 1.00 80.06 73 TYR A C 1
ATOM 579 O O . TYR A 1 73 ? 24.935 -5.773 -14.210 1.00 80.06 73 TYR A O 1
ATOM 587 N N . THR A 1 74 ? 26.225 -4.207 -15.187 1.00 81.56 74 THR A N 1
ATOM 588 C CA . THR A 1 74 ? 25.608 -4.282 -16.510 1.00 81.56 74 THR A CA 1
ATOM 589 C C . THR A 1 74 ? 26.653 -4.548 -17.582 1.00 81.56 74 THR A C 1
ATOM 591 O O . THR A 1 74 ? 27.818 -4.183 -17.424 1.00 81.56 74 THR A O 1
ATOM 594 N N . ASN A 1 75 ? 26.226 -5.180 -18.671 1.00 80.25 75 ASN A N 1
ATOM 595 C CA . ASN A 1 75 ? 26.960 -5.235 -19.930 1.00 80.25 75 ASN A CA 1
ATOM 596 C C . ASN A 1 75 ? 26.009 -4.764 -21.034 1.00 80.25 75 ASN A C 1
ATOM 598 O O . ASN A 1 75 ? 25.066 -5.473 -21.402 1.00 80.25 75 ASN A O 1
ATOM 602 N N . GLY A 1 76 ? 26.208 -3.526 -21.489 1.00 84.81 76 GLY A N 1
ATOM 603 C CA . GLY A 1 76 ? 25.214 -2.824 -22.297 1.00 84.81 76 GLY A CA 1
ATOM 604 C C . GLY A 1 76 ? 23.882 -2.711 -21.547 1.00 84.81 76 GLY A C 1
ATOM 605 O O . GLY A 1 76 ? 23.837 -2.235 -20.418 1.00 84.81 76 GLY A O 1
ATOM 606 N N . GLU A 1 77 ? 22.797 -3.182 -22.162 1.00 84.50 77 GLU A N 1
ATOM 607 C CA . GLU A 1 77 ? 21.443 -3.143 -21.583 1.00 84.50 77 GLU A CA 1
ATOM 608 C C . GLU A 1 77 ? 21.146 -4.312 -20.628 1.00 84.50 77 GLU A C 1
ATOM 610 O O . GLU A 1 77 ? 20.144 -4.301 -19.911 1.00 84.50 77 GLU A O 1
ATOM 615 N N . ARG A 1 78 ? 21.998 -5.347 -20.604 1.00 81.75 78 ARG A N 1
ATOM 616 C CA . ARG A 1 78 ? 21.760 -6.547 -19.797 1.00 81.75 78 ARG A CA 1
ATOM 617 C C . ARG A 1 78 ? 22.268 -6.349 -18.373 1.00 81.75 78 ARG A C 1
ATOM 619 O O . ARG A 1 78 ? 23.456 -6.108 -18.160 1.00 81.75 78 ARG A O 1
ATOM 626 N N . ILE A 1 79 ? 21.385 -6.542 -17.394 1.00 82.50 79 ILE A N 1
ATOM 627 C CA . ILE A 1 79 ? 21.747 -6.611 -15.973 1.00 82.50 79 ILE A CA 1
ATOM 628 C C . ILE A 1 79 ? 22.335 -7.997 -15.690 1.00 82.50 79 ILE A C 1
ATOM 630 O O . ILE A 1 79 ? 21.681 -9.013 -15.920 1.00 82.50 79 ILE A O 1
ATOM 634 N N . LEU A 1 80 ? 23.578 -8.036 -15.210 1.00 74.31 80 LEU A N 1
ATOM 635 C CA . LEU A 1 80 ? 24.293 -9.266 -14.854 1.00 74.31 80 LEU A CA 1
ATOM 636 C C . LEU A 1 80 ? 24.111 -9.625 -13.378 1.00 74.31 80 LEU A C 1
ATOM 638 O O . LEU A 1 80 ? 23.993 -10.795 -13.032 1.00 74.31 80 LEU A O 1
ATOM 642 N N . SER A 1 81 ? 24.108 -8.613 -12.512 1.00 72.81 81 SER A N 1
ATOM 643 C CA . SER A 1 81 ? 23.952 -8.763 -11.067 1.00 72.81 81 SER A CA 1
ATOM 644 C C . SER A 1 81 ? 23.343 -7.493 -10.483 1.00 72.81 81 SER A C 1
ATOM 646 O O . SER A 1 81 ? 23.604 -6.394 -10.979 1.00 72.81 81 SER A O 1
ATOM 648 N N . MET A 1 82 ? 22.532 -7.639 -9.438 1.00 75.88 82 MET A N 1
ATOM 649 C CA . MET A 1 82 ? 21.922 -6.529 -8.715 1.00 75.88 82 MET A CA 1
ATOM 650 C C . MET A 1 82 ? 21.836 -6.857 -7.227 1.00 75.88 82 MET A C 1
ATOM 652 O O . MET A 1 82 ? 21.303 -7.899 -6.858 1.00 75.88 82 MET A O 1
ATOM 656 N N . SER A 1 83 ? 22.285 -5.938 -6.375 1.00 75.00 83 SER A N 1
ATOM 657 C CA . SER A 1 83 ? 22.027 -5.969 -4.937 1.00 75.00 83 SER A CA 1
ATOM 658 C C . SER A 1 83 ? 21.187 -4.776 -4.503 1.00 75.00 83 SER A C 1
ATOM 660 O O . SER A 1 83 ? 21.346 -3.672 -5.015 1.00 75.00 83 SER A O 1
ATOM 662 N N . ALA A 1 84 ? 20.261 -5.003 -3.572 1.00 80.25 84 ALA A N 1
ATOM 663 C CA . ALA A 1 84 ? 19.397 -3.965 -3.026 1.00 80.25 84 ALA A CA 1
ATOM 664 C C . ALA A 1 84 ? 19.801 -3.657 -1.581 1.00 80.25 84 ALA A C 1
ATOM 666 O O . ALA A 1 84 ? 19.845 -4.555 -0.745 1.00 80.25 84 ALA A O 1
ATOM 667 N N . TYR A 1 85 ? 20.036 -2.385 -1.277 1.00 81.31 85 TYR A N 1
ATOM 668 C CA . TYR A 1 85 ? 20.367 -1.885 0.051 1.00 81.31 85 TYR A CA 1
ATOM 669 C C . TYR A 1 85 ? 19.228 -0.983 0.569 1.00 81.31 85 TYR A C 1
ATOM 671 O O . TYR A 1 85 ? 19.169 0.207 0.240 1.00 81.31 85 TYR A O 1
ATOM 679 N N . PRO A 1 86 ? 18.286 -1.528 1.367 1.00 81.94 86 PRO A N 1
ATOM 680 C CA . PRO A 1 86 ? 17.072 -0.824 1.795 1.00 81.94 86 PRO A CA 1
ATOM 681 C C . PRO A 1 86 ? 17.224 -0.037 3.111 1.00 81.94 86 PRO A C 1
ATOM 683 O O . PRO A 1 86 ? 16.240 0.458 3.661 1.00 81.94 86 PRO A O 1
ATOM 686 N N . ARG A 1 87 ? 18.436 0.067 3.666 1.00 81.75 87 ARG A N 1
ATOM 687 C CA . ARG A 1 87 ? 18.650 0.533 5.050 1.00 81.75 87 ARG A CA 1
ATOM 688 C C . ARG A 1 87 ? 18.695 2.053 5.222 1.00 81.75 87 ARG A C 1
ATOM 690 O O . ARG A 1 87 ? 18.812 2.529 6.345 1.00 81.75 87 ARG A O 1
ATOM 697 N N . PHE A 1 88 ? 18.543 2.836 4.153 1.00 84.88 88 PHE A N 1
ATOM 698 C CA . PHE A 1 88 ? 18.580 4.305 4.238 1.00 84.88 88 PHE A CA 1
ATOM 699 C C . PHE A 1 88 ? 17.442 4.916 5.075 1.00 84.88 88 PHE A C 1
ATOM 701 O O . PHE A 1 88 ? 17.553 6.060 5.503 1.00 84.88 88 PHE A O 1
ATOM 708 N N . LYS A 1 89 ? 16.358 4.168 5.324 1.00 84.69 89 LYS A N 1
ATOM 709 C CA . LYS A 1 89 ? 15.195 4.591 6.132 1.00 84.69 89 LYS A CA 1
ATOM 710 C C . LYS A 1 89 ? 14.949 3.664 7.332 1.00 84.69 89 LYS A C 1
ATOM 712 O O . LYS A 1 89 ? 13.815 3.543 7.815 1.00 84.69 89 LYS A O 1
ATOM 717 N N . GLU A 1 90 ? 15.994 2.965 7.779 1.00 85.94 90 GLU A N 1
ATOM 718 C CA . GLU A 1 90 ? 15.932 2.080 8.942 1.00 85.94 90 GLU A CA 1
ATOM 719 C C . GLU A 1 90 ? 15.581 2.885 10.202 1.00 85.94 90 GLU A C 1
ATOM 721 O O . GLU A 1 90 ? 16.168 3.928 10.486 1.00 85.94 90 GLU A O 1
ATOM 726 N N . ARG A 1 91 ? 14.570 2.420 10.941 1.00 86.00 91 ARG A N 1
ATOM 727 C CA . ARG A 1 91 ? 14.076 3.066 12.161 1.00 86.00 91 ARG A CA 1
ATOM 728 C C . ARG A 1 91 ? 13.721 2.016 13.199 1.00 86.00 91 ARG A C 1
ATOM 730 O O . ARG A 1 91 ? 13.066 1.027 12.879 1.00 86.00 91 ARG A O 1
ATOM 737 N N . ILE A 1 92 ? 14.102 2.268 14.446 1.00 89.19 92 ILE A N 1
ATOM 738 C CA . ILE A 1 92 ? 13.708 1.442 15.587 1.00 89.19 92 ILE A CA 1
ATOM 739 C C . ILE A 1 92 ? 12.513 2.116 16.250 1.00 89.19 92 ILE A C 1
ATOM 741 O O . ILE A 1 92 ? 12.612 3.237 16.746 1.00 89.19 92 ILE A O 1
ATOM 745 N N . ILE A 1 93 ? 11.370 1.435 16.246 1.00 88.25 93 ILE A N 1
ATOM 746 C CA . ILE A 1 93 ? 10.148 1.916 16.891 1.00 88.25 93 ILE A CA 1
ATOM 747 C C . ILE A 1 93 ? 9.957 1.104 18.168 1.00 88.25 93 ILE A C 1
ATOM 749 O O . ILE A 1 93 ? 9.504 -0.036 18.126 1.00 88.25 93 ILE A O 1
ATOM 753 N N . ASN A 1 94 ? 10.333 1.694 19.304 1.00 90.94 94 ASN A N 1
ATOM 754 C CA . ASN A 1 94 ? 10.102 1.094 20.611 1.00 90.94 94 ASN A CA 1
ATOM 755 C C . ASN A 1 94 ? 8.732 1.523 21.159 1.00 90.94 94 ASN A C 1
ATOM 757 O O . ASN A 1 94 ? 8.422 2.717 21.210 1.00 90.94 94 ASN A O 1
ATOM 761 N N . ILE A 1 95 ? 7.937 0.532 21.555 1.00 92.88 95 ILE A N 1
ATOM 762 C CA . ILE A 1 95 ? 6.622 0.685 22.197 1.00 92.88 95 ILE A CA 1
ATOM 763 C C . ILE A 1 95 ? 6.566 -0.009 23.568 1.00 92.88 95 ILE A C 1
ATOM 765 O O . ILE A 1 95 ? 5.530 -0.002 24.227 1.00 92.88 95 ILE A O 1
ATOM 769 N N . SER A 1 96 ? 7.658 -0.654 23.989 1.00 90.56 96 SER A N 1
ATOM 770 C CA . SER A 1 96 ? 7.715 -1.384 25.253 1.00 90.56 96 SER A CA 1
ATOM 771 C C . SER A 1 96 ? 7.688 -0.416 26.432 1.00 90.56 96 SER A C 1
ATOM 773 O O . SER A 1 96 ? 8.445 0.552 26.457 1.00 90.56 96 SER A O 1
ATOM 775 N N . GLY A 1 97 ? 6.834 -0.697 27.418 1.00 90.94 97 GLY A N 1
ATOM 776 C CA . GLY A 1 97 ? 6.653 0.153 28.598 1.00 90.94 97 GLY A CA 1
ATOM 777 C C . GLY A 1 97 ? 5.841 1.427 28.346 1.00 90.94 97 GLY A C 1
ATOM 778 O O . GLY A 1 97 ? 5.653 2.208 29.275 1.00 90.94 97 GLY A O 1
ATOM 779 N N . GLU A 1 98 ? 5.339 1.648 27.128 1.00 92.56 98 GLU A N 1
ATOM 780 C CA . GLU A 1 98 ? 4.483 2.795 26.831 1.00 92.56 98 GLU A CA 1
ATOM 781 C C . GLU A 1 98 ? 3.018 2.520 27.153 1.00 92.56 98 GLU A C 1
ATOM 783 O O . GLU A 1 98 ? 2.527 1.395 27.039 1.00 92.56 98 GLU A O 1
ATOM 788 N N . HIS A 1 99 ? 2.293 3.587 27.498 1.00 93.56 99 HIS A N 1
ATOM 789 C CA . HIS A 1 99 ? 0.839 3.530 27.542 1.00 93.56 99 HIS A CA 1
ATOM 790 C C . HIS A 1 99 ? 0.293 3.147 26.161 1.00 93.56 99 HIS A C 1
ATOM 792 O O . HIS A 1 99 ? 0.799 3.610 25.135 1.00 93.56 99 HIS A O 1
ATOM 798 N N . VAL A 1 100 ? -0.759 2.329 26.130 1.00 91.88 100 VAL A N 1
ATOM 799 C CA . VAL A 1 100 ? -1.283 1.750 24.883 1.00 91.88 100 VAL A CA 1
ATOM 800 C C . VAL A 1 100 ? -1.707 2.830 23.881 1.00 91.88 100 VAL A C 1
ATOM 802 O O . VAL A 1 100 ? -1.456 2.691 22.684 1.00 91.88 100 VAL A O 1
ATOM 805 N N . ASP A 1 101 ? -2.245 3.945 24.376 1.00 89.56 101 ASP A N 1
ATOM 806 C CA . ASP A 1 101 ? -2.637 5.096 23.552 1.00 89.56 101 ASP A CA 1
ATOM 807 C C . ASP A 1 101 ? -1.445 5.800 22.882 1.00 89.56 101 ASP A C 1
ATOM 809 O O . ASP A 1 101 ? -1.585 6.365 21.801 1.00 89.56 101 ASP A O 1
ATOM 813 N N . ASN A 1 102 ? -0.247 5.736 23.468 1.00 93.12 102 ASN A N 1
ATOM 814 C CA . ASN A 1 102 ? 0.967 6.259 22.833 1.00 93.12 102 ASN A CA 1
ATOM 815 C C . ASN A 1 102 ? 1.540 5.251 21.831 1.00 93.12 102 ASN A C 1
ATOM 817 O O . ASN A 1 102 ? 1.964 5.625 20.734 1.00 93.12 102 ASN A O 1
ATOM 821 N N . ALA A 1 103 ? 1.494 3.961 22.175 1.00 95.12 103 ALA A N 1
ATOM 822 C CA . ALA A 1 103 ? 1.963 2.892 21.305 1.00 95.12 103 ALA A CA 1
ATOM 823 C C . ALA A 1 103 ? 1.175 2.845 19.984 1.00 95.12 103 ALA A C 1
ATOM 825 O O . ALA A 1 103 ? 1.778 2.763 18.911 1.00 95.12 103 ALA A O 1
ATOM 826 N N . ILE A 1 104 ? -0.158 2.970 20.032 1.00 94.56 104 ILE A N 1
ATOM 827 C CA . ILE A 1 104 ? -0.997 2.946 18.825 1.00 94.56 104 ILE A CA 1
ATOM 828 C C . ILE A 1 104 ? -0.662 4.093 17.862 1.00 94.56 104 ILE A C 1
ATOM 830 O O . ILE A 1 104 ? -0.576 3.860 16.658 1.00 94.56 104 ILE A O 1
ATOM 834 N N . LEU A 1 105 ? -0.347 5.294 18.367 1.00 93.56 105 LEU A N 1
ATOM 835 C CA . LEU A 1 105 ? 0.068 6.426 17.530 1.00 93.56 105 LEU A CA 1
ATOM 836 C C . LEU A 1 105 ? 1.337 6.107 16.727 1.00 93.56 105 LEU A C 1
ATOM 838 O O . LEU A 1 105 ? 1.451 6.491 15.557 1.00 93.56 105 LEU A O 1
ATOM 842 N N . LYS A 1 106 ? 2.292 5.389 17.324 1.00 94.69 106 LYS A N 1
ATOM 843 C CA . LYS A 1 106 ? 3.511 4.959 16.626 1.00 94.69 106 LYS A CA 1
ATOM 844 C C . LYS A 1 106 ? 3.224 3.862 15.608 1.00 94.69 106 LYS A C 1
ATOM 846 O O . LYS A 1 106 ? 3.734 3.929 14.490 1.00 94.69 106 LYS A O 1
ATOM 851 N N . ILE A 1 107 ? 2.386 2.889 15.967 1.00 94.88 107 ILE A N 1
ATOM 852 C CA . ILE A 1 107 ? 1.993 1.786 15.080 1.00 94.88 107 ILE A CA 1
ATOM 853 C C . ILE A 1 107 ? 1.261 2.297 13.839 1.00 94.88 107 ILE A C 1
ATOM 855 O O . ILE A 1 107 ? 1.577 1.882 12.727 1.00 94.88 107 ILE A O 1
ATOM 859 N N . GLU A 1 108 ? 0.346 3.252 13.992 1.00 94.62 108 GLU A N 1
ATOM 860 C CA . GLU A 1 108 ? -0.360 3.862 12.862 1.00 94.62 108 GLU A CA 1
ATOM 861 C C . GLU A 1 108 ? 0.594 4.518 11.855 1.00 94.62 108 GLU A C 1
ATOM 863 O O . GLU A 1 108 ? 0.332 4.516 10.652 1.00 94.62 108 GLU A O 1
ATOM 868 N N . ARG A 1 109 ? 1.721 5.051 12.337 1.00 92.25 109 ARG A N 1
ATOM 869 C CA . ARG A 1 109 ? 2.754 5.720 11.532 1.00 92.25 109 ARG A CA 1
ATOM 870 C C 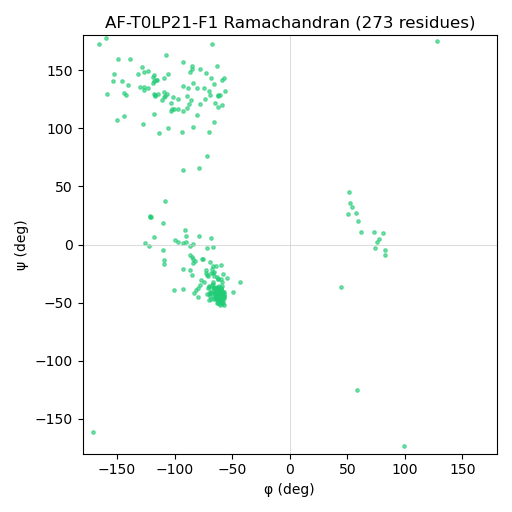. ARG A 1 109 ? 3.861 4.770 11.082 1.00 92.25 109 ARG A C 1
ATOM 872 O O . ARG A 1 109 ? 4.784 5.202 10.392 1.00 92.25 109 ARG A O 1
ATOM 879 N N . PHE A 1 110 ? 3.768 3.484 11.428 1.00 89.00 110 PHE A N 1
ATOM 880 C CA . PHE A 1 110 ? 4.724 2.478 10.983 1.00 89.00 110 PHE A CA 1
ATOM 881 C C . PHE A 1 110 ? 4.729 2.385 9.457 1.00 89.00 110 PHE A C 1
ATOM 883 O O . PHE A 1 110 ? 5.789 2.452 8.842 1.00 89.00 110 PHE A O 1
ATOM 890 N N . ASN A 1 111 ? 3.550 2.305 8.842 1.00 89.19 111 ASN A N 1
ATOM 891 C CA . ASN A 1 111 ? 3.379 2.378 7.398 1.00 89.19 111 ASN A CA 1
ATOM 892 C C . ASN A 1 111 ? 2.081 3.130 7.086 1.00 89.19 111 ASN A C 1
ATOM 894 O O . ASN A 1 111 ? 0.995 2.608 7.317 1.00 89.19 111 ASN A O 1
ATOM 898 N N . GLY A 1 112 ? 2.194 4.345 6.542 1.00 85.25 112 GLY A N 1
ATOM 899 C CA . GLY A 1 112 ? 1.029 5.185 6.253 1.00 85.25 112 GLY A CA 1
ATOM 900 C C . GLY A 1 112 ? 0.065 4.586 5.223 1.00 85.25 112 GLY A C 1
ATOM 901 O O . GLY A 1 112 ? -1.133 4.823 5.321 1.00 85.25 112 GLY A O 1
ATOM 902 N N . PHE A 1 113 ? 0.555 3.775 4.278 1.00 87.56 113 PHE A N 1
ATOM 903 C CA . PHE A 1 113 ? -0.300 3.071 3.314 1.00 87.56 113 PHE A CA 1
ATOM 904 C C . PHE A 1 113 ? -1.074 1.921 3.953 1.00 87.56 113 PHE A C 1
ATOM 906 O O . PHE A 1 113 ? -2.116 1.558 3.425 1.00 87.56 113 PHE A O 1
ATOM 913 N N . HIS A 1 114 ? -0.563 1.369 5.059 1.00 94.12 114 HIS A N 1
ATOM 914 C CA . HIS A 1 114 ? -1.086 0.162 5.701 1.00 94.12 114 HIS A CA 1
ATOM 915 C C . HIS A 1 114 ? -1.518 0.367 7.162 1.00 94.12 114 HIS A C 1
ATOM 917 O O . HIS A 1 114 ? -1.507 -0.556 7.982 1.00 94.12 114 HIS A O 1
ATOM 923 N N . SER A 1 115 ? -1.853 1.608 7.516 1.00 96.19 115 SER A N 1
ATOM 924 C CA . SER A 1 115 ? -2.114 2.015 8.894 1.00 96.19 115 SER A CA 1
ATOM 925 C C . SER A 1 115 ? -3.316 1.308 9.521 1.00 96.19 115 SER A C 1
ATOM 927 O O . SER A 1 115 ? -3.252 0.916 10.689 1.00 96.19 115 SER A O 1
ATOM 929 N N . ALA A 1 116 ? -4.397 1.089 8.765 1.00 96.38 116 ALA A N 1
ATOM 930 C CA . ALA A 1 116 ? -5.572 0.373 9.251 1.00 96.38 116 ALA A CA 1
ATOM 931 C C . ALA A 1 116 ? -5.232 -1.085 9.555 1.00 96.38 116 ALA A C 1
ATOM 933 O O . ALA A 1 116 ? -5.645 -1.595 10.598 1.00 96.38 116 ALA A O 1
ATOM 934 N N . SER A 1 117 ? -4.439 -1.734 8.701 1.00 96.44 117 SER A N 1
ATOM 935 C CA . SER A 1 117 ? -3.986 -3.110 8.921 1.00 96.44 117 SER A CA 1
ATOM 936 C C . SER A 1 117 ? -3.112 -3.228 10.175 1.00 96.44 117 SER A C 1
ATOM 938 O O . SER A 1 117 ? -3.400 -4.041 11.057 1.00 96.44 117 SER A O 1
ATOM 940 N N . TYR A 1 118 ? -2.088 -2.377 10.313 1.00 96.19 118 TYR A N 1
ATOM 941 C CA . TYR A 1 118 ? -1.179 -2.407 11.467 1.00 96.19 118 TYR A CA 1
ATOM 942 C C . TYR A 1 118 ? -1.877 -2.048 12.785 1.00 96.19 118 TYR A C 1
ATOM 944 O O . TYR A 1 118 ? -1.724 -2.761 13.779 1.00 96.19 118 TYR A O 1
ATOM 952 N N . SER A 1 119 ? -2.677 -0.979 12.804 1.00 96.50 119 SER A N 1
ATOM 953 C CA . SER A 1 119 ? -3.414 -0.572 14.008 1.00 96.50 119 SER A CA 1
ATOM 954 C C . SER A 1 119 ? -4.475 -1.601 14.409 1.00 96.50 119 SER A C 1
ATOM 956 O O . SER A 1 119 ? -4.632 -1.878 15.598 1.00 96.50 119 SER A O 1
ATOM 958 N N . THR A 1 120 ? -5.149 -2.234 13.441 1.00 96.94 120 THR A N 1
ATOM 959 C CA . THR A 1 120 ? -6.111 -3.316 13.705 1.00 96.94 120 THR A CA 1
ATOM 960 C C . THR A 1 120 ? -5.418 -4.537 14.293 1.00 96.94 120 THR A C 1
ATOM 962 O O . THR A 1 120 ? -5.903 -5.086 15.282 1.00 96.94 120 THR A O 1
ATOM 965 N N . LEU A 1 121 ? -4.282 -4.956 13.726 1.00 96.25 121 LEU A N 1
ATOM 966 C CA . LEU A 1 121 ? -3.492 -6.070 14.252 1.00 96.25 121 LEU A CA 1
ATOM 967 C C . LEU A 1 121 ? -3.073 -5.802 15.703 1.00 96.25 121 LEU A C 1
ATOM 969 O O . LEU A 1 121 ? -3.273 -6.655 16.570 1.00 96.25 121 LEU A O 1
ATOM 973 N N . PHE A 1 122 ? -2.549 -4.607 15.975 1.00 95.81 122 PHE A N 1
ATOM 974 C CA . PHE A 1 122 ? -2.117 -4.202 17.310 1.00 95.81 122 PHE A CA 1
ATOM 975 C C . PHE A 1 122 ? -3.270 -4.218 18.321 1.00 95.81 122 PHE A C 1
ATOM 977 O O . PHE A 1 122 ? -3.177 -4.899 19.344 1.00 95.81 122 PHE A O 1
ATOM 984 N N . CYS A 1 123 ? -4.392 -3.561 18.001 1.00 96.12 123 CYS A N 1
ATOM 985 C CA . CYS A 1 123 ? -5.564 -3.538 18.877 1.00 96.12 123 CYS A CA 1
ATOM 986 C C . CYS A 1 123 ? -6.099 -4.945 19.141 1.00 96.12 123 CYS A C 1
ATOM 988 O O . CYS A 1 123 ? -6.327 -5.306 20.293 1.00 96.12 123 CYS A O 1
ATOM 990 N N . ARG A 1 124 ? -6.239 -5.771 18.095 1.00 96.00 124 ARG A N 1
ATOM 991 C CA . ARG A 1 124 ? -6.738 -7.147 18.231 1.00 96.00 124 ARG A CA 1
ATOM 992 C C . ARG A 1 124 ? -5.822 -8.014 19.087 1.00 96.00 124 ARG A C 1
ATOM 994 O O . ARG A 1 124 ? -6.324 -8.820 19.860 1.00 96.00 124 ARG A O 1
ATOM 1001 N N . SER A 1 125 ? -4.506 -7.843 18.978 1.00 95.44 125 SER A N 1
ATOM 1002 C CA . SER A 1 125 ? -3.535 -8.613 19.767 1.00 95.44 125 SER A CA 1
ATOM 1003 C C . SER A 1 125 ? -3.673 -8.317 21.264 1.00 95.44 125 SER A C 1
ATOM 1005 O O . SER A 1 125 ? -3.670 -9.230 22.094 1.00 95.44 125 SER A O 1
ATOM 1007 N N . ILE A 1 126 ? -3.873 -7.044 21.614 1.00 95.12 126 ILE A N 1
ATOM 1008 C CA . ILE A 1 126 ? -4.115 -6.612 22.996 1.00 95.12 126 ILE A CA 1
ATOM 1009 C C . ILE A 1 126 ? -5.492 -7.076 23.479 1.00 95.12 126 ILE A C 1
ATOM 1011 O O . ILE A 1 126 ? -5.598 -7.668 24.551 1.00 95.12 126 ILE A O 1
ATOM 1015 N N . GLU A 1 127 ? -6.540 -6.871 22.680 1.00 96.38 127 GLU A N 1
ATOM 1016 C CA . GLU A 1 127 ? -7.907 -7.300 22.998 1.00 96.38 127 GLU A CA 1
ATOM 1017 C C . GLU A 1 127 ? -7.987 -8.808 23.253 1.00 96.38 127 GLU A C 1
ATOM 1019 O O . GLU A 1 127 ? -8.615 -9.233 24.220 1.00 96.38 127 GLU A O 1
ATOM 1024 N N . GLN A 1 128 ? -7.312 -9.621 22.434 1.00 96.56 128 GLN A N 1
ATOM 1025 C CA . GLN A 1 128 ? -7.236 -11.071 22.621 1.00 96.56 128 GLN A CA 1
ATOM 1026 C C . GLN A 1 128 ? -6.508 -11.440 23.915 1.00 96.56 128 GLN A C 1
ATOM 1028 O O . GLN A 1 128 ? -7.000 -12.278 24.671 1.00 96.56 128 GLN A O 1
ATOM 1033 N N . SER A 1 129 ? -5.380 -10.786 24.198 1.00 95.50 129 SER A N 1
ATOM 1034 C CA . SER A 1 129 ? -4.592 -11.025 25.414 1.00 95.50 129 SER A CA 1
ATOM 1035 C C . SER A 1 129 ? -5.373 -10.673 26.685 1.00 95.50 129 SER A C 1
ATOM 1037 O O . SER A 1 129 ? -5.311 -11.395 27.678 1.00 95.50 129 SER A O 1
ATOM 1039 N N . LEU A 1 130 ? -6.167 -9.600 26.636 1.00 95.75 130 LEU A N 1
ATOM 1040 C CA . LEU A 1 130 ? -7.010 -9.125 27.737 1.00 95.75 130 LEU A CA 1
ATOM 1041 C C . LEU A 1 130 ? -8.428 -9.722 27.733 1.00 95.75 130 LEU A C 1
ATOM 1043 O O . LEU A 1 130 ? -9.241 -9.373 28.586 1.00 95.75 130 LEU A O 1
ATOM 1047 N N . LYS A 1 131 ? -8.744 -10.618 26.787 1.00 96.88 131 LYS A N 1
ATOM 1048 C CA . LYS A 1 131 ? -10.077 -11.224 26.597 1.00 96.88 131 LYS A CA 1
ATOM 1049 C C . LYS A 1 131 ? -11.212 -10.193 26.452 1.00 96.88 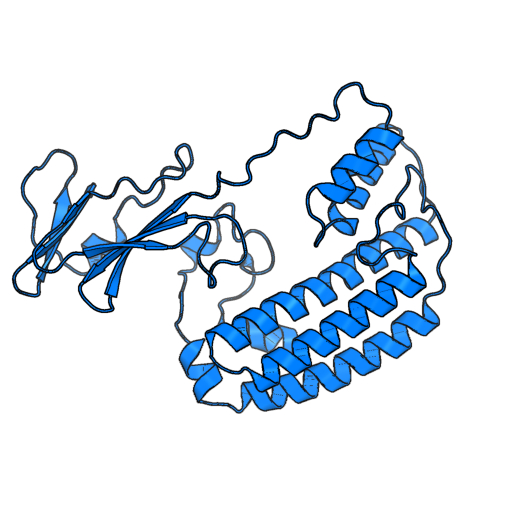131 LYS A C 1
ATOM 1051 O O . LYS A 1 131 ? -12.354 -10.457 26.831 1.00 96.88 131 LYS A O 1
ATOM 1056 N N . ILE A 1 132 ? -10.913 -9.031 25.873 1.00 95.88 132 ILE A N 1
ATOM 1057 C CA . ILE A 1 132 ? -11.886 -7.975 25.580 1.00 95.88 132 ILE A CA 1
ATOM 1058 C C . ILE A 1 132 ? -12.745 -8.415 24.390 1.00 95.88 132 ILE A C 1
ATOM 1060 O O . ILE A 1 132 ? -12.233 -8.735 23.316 1.00 95.88 132 ILE A O 1
ATOM 1064 N N . LYS A 1 133 ? -14.071 -8.416 24.562 1.00 94.50 133 LYS A N 1
ATOM 1065 C CA . LYS A 1 133 ? -15.022 -8.687 23.476 1.00 94.50 133 LYS A CA 1
ATOM 1066 C C . LYS A 1 133 ? -15.386 -7.385 22.771 1.00 94.50 133 LYS A C 1
ATOM 1068 O O . LYS A 1 133 ? -15.990 -6.507 23.376 1.00 94.50 133 LYS A O 1
ATOM 1073 N N . THR A 1 134 ? -15.060 -7.283 21.487 1.00 94.62 134 THR A N 1
ATOM 1074 C CA . THR A 1 134 ? -15.462 -6.155 20.639 1.00 94.62 134 THR A CA 1
ATOM 1075 C C . THR A 1 134 ? -16.841 -6.383 20.028 1.00 94.62 134 THR A C 1
ATOM 1077 O O . THR A 1 134 ? -17.231 -7.516 19.729 1.00 94.62 134 THR A O 1
ATOM 1080 N N . ALA A 1 135 ? -17.593 -5.302 19.816 1.00 93.81 135 ALA A N 1
ATOM 1081 C CA . ALA A 1 135 ? -18.889 -5.379 19.156 1.00 93.81 135 ALA A CA 1
ATOM 1082 C C . ALA A 1 135 ? -18.749 -5.873 17.702 1.00 93.81 135 ALA A C 1
ATOM 1084 O O . ALA A 1 135 ? -17.727 -5.674 17.036 1.00 93.81 135 ALA A O 1
ATOM 1085 N N . LYS A 1 136 ? -19.806 -6.499 17.167 1.00 93.44 136 LYS A N 1
ATOM 1086 C CA . LYS A 1 136 ? -19.835 -6.929 15.757 1.00 93.44 136 LYS A CA 1
ATOM 1087 C C . LYS A 1 136 ? -19.638 -5.742 14.807 1.00 93.44 136 LYS A C 1
ATOM 1089 O O . LYS A 1 136 ? -18.894 -5.868 13.840 1.00 93.44 136 LYS A O 1
ATOM 1094 N N . SER A 1 137 ? -20.244 -4.595 15.116 1.00 92.44 137 SER A N 1
ATOM 1095 C CA . SER A 1 137 ? -20.089 -3.346 14.361 1.00 92.44 137 SER A CA 1
ATOM 1096 C C . SER A 1 137 ? -18.629 -2.890 14.293 1.00 92.44 137 SER A C 1
ATOM 1098 O O . SER A 1 137 ? -18.136 -2.617 13.205 1.00 92.44 137 SER A O 1
ATOM 1100 N N . THR A 1 138 ? -17.894 -2.914 15.409 1.00 94.12 138 THR A N 1
ATOM 1101 C CA . THR A 1 138 ? -16.456 -2.589 15.455 1.00 94.12 138 THR A CA 1
ATOM 1102 C C . THR A 1 138 ? -15.637 -3.466 14.511 1.00 94.12 138 THR A C 1
ATOM 1104 O O . THR A 1 138 ? -14.793 -2.971 13.765 1.00 94.12 138 THR A O 1
ATOM 1107 N N . ASN A 1 139 ? -15.887 -4.778 14.523 1.00 93.88 139 ASN A N 1
ATOM 1108 C CA . ASN A 1 139 ? -15.172 -5.706 13.649 1.00 93.88 139 ASN A CA 1
ATOM 1109 C C . ASN A 1 139 ? -15.483 -5.445 12.169 1.00 93.88 139 ASN A C 1
ATOM 1111 O O . ASN A 1 139 ? -14.566 -5.464 11.353 1.00 93.88 139 ASN A O 1
ATOM 1115 N N . LEU A 1 140 ? -16.742 -5.149 11.832 1.00 94.06 140 LEU A N 1
ATOM 1116 C CA . LEU A 1 140 ? -17.135 -4.786 10.468 1.00 94.06 140 LEU A CA 1
ATOM 1117 C C . LEU A 1 140 ? -16.475 -3.481 10.010 1.00 94.06 140 LEU A C 1
ATOM 1119 O O . LEU A 1 140 ? -15.959 -3.427 8.897 1.00 94.06 140 LEU A O 1
ATOM 1123 N N . THR A 1 141 ? -16.412 -2.466 10.873 1.00 94.94 141 THR A N 1
ATOM 1124 C CA . THR A 1 141 ? -15.707 -1.212 10.578 1.00 94.94 141 THR A CA 1
ATOM 1125 C C . THR A 1 141 ? -14.228 -1.458 10.295 1.00 94.94 141 THR A C 1
ATOM 1127 O O . THR A 1 141 ? -13.709 -0.955 9.303 1.00 94.94 141 THR A O 1
ATOM 1130 N N . ARG A 1 142 ? -13.550 -2.278 11.106 1.00 95.88 142 ARG A N 1
ATOM 1131 C CA . ARG A 1 142 ? -12.133 -2.624 10.893 1.00 95.88 142 ARG A CA 1
ATOM 1132 C C . ARG A 1 142 ? -11.903 -3.378 9.585 1.00 95.88 142 ARG A C 1
ATOM 1134 O O . ARG A 1 142 ? -10.943 -3.080 8.882 1.00 95.88 142 ARG A O 1
ATOM 1141 N N . VAL A 1 143 ? -12.787 -4.316 9.237 1.00 95.44 143 VAL A N 1
ATOM 1142 C CA . VAL A 1 143 ? -12.746 -4.995 7.931 1.00 95.44 143 VAL A CA 1
ATOM 1143 C C . VAL A 1 143 ? -12.892 -3.977 6.807 1.00 95.44 143 VAL A C 1
ATOM 1145 O O . VAL A 1 143 ? -12.052 -3.941 5.916 1.00 95.44 143 VAL A O 1
ATOM 1148 N N . LEU A 1 144 ? -13.886 -3.090 6.883 1.00 95.69 144 LEU A N 1
ATOM 1149 C CA . LEU A 1 144 ? -14.079 -2.050 5.877 1.00 95.69 144 LEU A CA 1
ATOM 1150 C C . LEU A 1 144 ? -12.848 -1.143 5.740 1.00 95.69 144 LEU A C 1
ATOM 1152 O O . LEU A 1 144 ? -12.457 -0.825 4.622 1.00 95.69 144 LEU A O 1
ATOM 1156 N N . MET A 1 145 ? -12.212 -0.752 6.848 1.00 96.31 145 MET A N 1
ATOM 1157 C CA . MET A 1 145 ? -10.975 0.037 6.815 1.00 96.31 145 MET A CA 1
ATOM 1158 C C . MET A 1 145 ? -9.861 -0.690 6.049 1.00 96.31 145 MET A C 1
ATOM 1160 O O . MET A 1 145 ? -9.260 -0.099 5.155 1.00 96.31 145 MET A O 1
ATOM 1164 N N . MET A 1 146 ? -9.613 -1.968 6.362 1.00 96.06 146 MET A N 1
ATOM 1165 C CA . MET A 1 146 ? -8.588 -2.778 5.689 1.00 96.06 146 MET A CA 1
ATOM 1166 C C . MET A 1 146 ? -8.908 -3.003 4.203 1.00 96.06 146 MET A C 1
ATOM 1168 O O . MET A 1 146 ? -8.011 -2.948 3.367 1.00 96.06 146 MET A O 1
ATOM 1172 N N . GLU A 1 147 ? -10.178 -3.185 3.839 1.00 96.00 147 GLU A N 1
ATOM 1173 C CA . GLU A 1 147 ? -10.584 -3.334 2.436 1.00 96.00 147 GLU A CA 1
ATOM 1174 C C . GLU A 1 147 ? -10.438 -2.029 1.642 1.00 96.00 147 GLU A C 1
ATOM 1176 O O . GLU A 1 147 ? -9.933 -2.026 0.521 1.00 96.00 147 GLU A O 1
ATOM 1181 N N . MET A 1 148 ? -10.805 -0.892 2.235 1.00 96.25 148 MET A N 1
ATOM 1182 C CA . MET A 1 148 ? -10.608 0.428 1.628 1.00 96.25 148 MET A CA 1
ATOM 1183 C C . MET A 1 148 ? -9.118 0.748 1.438 1.00 96.25 148 MET A C 1
ATOM 1185 O O . MET A 1 148 ? -8.709 1.275 0.400 1.00 96.25 148 MET A O 1
ATOM 1189 N N . GLU A 1 149 ? -8.295 0.387 2.422 1.00 95.69 149 GLU A N 1
ATOM 1190 C CA . GLU A 1 149 ? -6.838 0.454 2.349 1.00 95.69 149 GLU A CA 1
ATOM 1191 C C . GLU A 1 149 ? -6.276 -0.430 1.221 1.00 95.69 149 GLU A C 1
ATOM 1193 O O . GLU A 1 149 ? -5.427 0.015 0.439 1.00 95.69 149 GLU A O 1
ATOM 1198 N N . ARG A 1 150 ? -6.792 -1.658 1.088 1.00 95.56 150 ARG A N 1
ATOM 1199 C CA . ARG A 1 150 ? -6.421 -2.615 0.039 1.00 95.56 150 ARG A CA 1
ATOM 1200 C C . ARG A 1 150 ? -6.755 -2.081 -1.354 1.00 95.56 150 ARG A C 1
ATOM 1202 O O . ARG A 1 150 ? -5.897 -2.125 -2.233 1.00 95.56 150 ARG A O 1
ATOM 1209 N N . ILE A 1 151 ? -7.945 -1.510 -1.549 1.00 96.00 151 ILE A N 1
ATOM 1210 C CA . ILE A 1 151 ? -8.349 -0.876 -2.817 1.00 96.00 151 ILE A CA 1
ATOM 1211 C C . ILE A 1 151 ? -7.387 0.261 -3.182 1.00 96.00 151 ILE A C 1
ATOM 1213 O O . ILE A 1 151 ? -6.840 0.283 -4.286 1.00 96.00 151 ILE A O 1
ATOM 1217 N N . ALA A 1 152 ? -7.129 1.190 -2.254 1.00 96.12 152 ALA A N 1
ATOM 1218 C CA . ALA A 1 152 ? -6.227 2.316 -2.503 1.00 96.12 152 ALA A CA 1
ATOM 1219 C C . ALA A 1 152 ? -4.788 1.860 -2.815 1.00 96.12 152 ALA A C 1
ATOM 1221 O O . ALA A 1 152 ? -4.109 2.466 -3.651 1.00 96.12 152 ALA A O 1
ATOM 1222 N N . SER A 1 153 ? -4.337 0.784 -2.165 1.00 94.50 153 SER A N 1
ATOM 1223 C CA . SER A 1 153 ? -3.029 0.164 -2.393 1.00 94.50 153 SER A CA 1
ATOM 1224 C C . SER A 1 153 ? -2.947 -0.517 -3.760 1.00 94.50 153 SER A C 1
ATOM 1226 O O . SER A 1 153 ? -1.981 -0.302 -4.490 1.00 94.50 153 SER A O 1
ATOM 1228 N N . HIS A 1 154 ? -3.969 -1.272 -4.167 1.00 94.62 154 HIS A N 1
ATOM 1229 C CA . HIS A 1 154 ? -3.998 -1.898 -5.491 1.00 94.62 154 HIS A CA 1
ATOM 1230 C C . HIS A 1 154 ? -4.040 -0.870 -6.619 1.00 94.62 154 HIS A C 1
ATOM 1232 O O . HIS A 1 154 ? -3.268 -0.994 -7.567 1.00 94.62 154 HIS A O 1
ATOM 1238 N N . LEU A 1 155 ? -4.858 0.182 -6.499 1.00 96.81 155 LEU A N 1
ATOM 1239 C CA . LEU A 1 155 ? -4.874 1.268 -7.483 1.00 96.81 155 LEU A CA 1
ATOM 1240 C C . LEU A 1 155 ? -3.488 1.905 -7.628 1.00 96.81 155 LEU A C 1
ATOM 1242 O O . LEU A 1 155 ? -3.045 2.169 -8.745 1.00 96.81 155 LEU A O 1
ATOM 1246 N N . PHE A 1 156 ? -2.765 2.098 -6.519 1.00 94.81 156 PHE A N 1
ATOM 1247 C CA . PHE A 1 156 ? -1.390 2.592 -6.560 1.00 94.81 156 PHE A CA 1
ATOM 1248 C C . PHE A 1 156 ? -0.457 1.643 -7.318 1.00 94.81 156 PHE A C 1
ATOM 1250 O O . PHE A 1 156 ? 0.241 2.083 -8.230 1.00 94.81 156 PHE A O 1
ATOM 1257 N N . VAL A 1 157 ? -0.470 0.350 -6.981 1.00 93.06 157 VAL A N 1
ATOM 1258 C CA . VAL A 1 157 ? 0.384 -0.660 -7.628 1.00 93.06 157 VAL A CA 1
ATOM 1259 C C . VAL A 1 157 ? 0.112 -0.731 -9.131 1.00 93.06 157 VAL A C 1
ATOM 1261 O O . VAL A 1 157 ? 1.051 -0.662 -9.920 1.00 93.06 157 VAL A O 1
ATOM 1264 N N . ILE A 1 158 ? -1.156 -0.785 -9.548 1.00 94.06 158 ILE A N 1
ATOM 1265 C CA . ILE A 1 158 ? -1.530 -0.831 -10.971 1.00 94.06 158 ILE A CA 1
ATOM 1266 C C . ILE A 1 158 ? -1.105 0.455 -11.685 1.00 94.06 158 ILE A C 1
ATOM 1268 O O . ILE A 1 158 ? -0.604 0.408 -12.807 1.00 94.06 158 ILE A O 1
ATOM 1272 N N . THR A 1 159 ? -1.218 1.605 -11.018 1.00 95.56 159 THR A N 1
ATOM 1273 C CA . THR A 1 159 ? -0.696 2.863 -11.559 1.00 95.56 159 THR A CA 1
ATOM 1274 C C . THR A 1 159 ? 0.809 2.776 -11.818 1.00 95.56 159 THR A C 1
ATOM 1276 O O . THR A 1 159 ? 1.268 3.186 -12.880 1.00 95.56 159 THR A O 1
ATOM 1279 N N . ARG A 1 160 ? 1.591 2.242 -10.868 1.00 91.06 160 ARG A N 1
ATOM 1280 C CA . ARG A 1 160 ? 3.047 2.089 -11.038 1.00 91.06 160 ARG A CA 1
ATOM 1281 C C . ARG A 1 160 ? 3.390 1.122 -12.172 1.00 91.06 160 ARG A C 1
ATOM 1283 O O . ARG A 1 160 ? 4.316 1.388 -12.931 1.00 91.06 160 ARG A O 1
ATOM 1290 N N . LEU A 1 161 ? 2.616 0.046 -12.331 1.00 91.44 161 LEU A N 1
ATOM 1291 C CA . LEU A 1 161 ? 2.751 -0.861 -13.475 1.00 91.44 161 LEU A CA 1
ATOM 1292 C C . LEU A 1 161 ? 2.524 -0.125 -14.803 1.00 91.44 161 LEU A C 1
ATOM 1294 O O . LEU A 1 161 ? 3.303 -0.294 -15.738 1.00 91.44 161 LEU A O 1
ATOM 1298 N N . CYS A 1 162 ? 1.505 0.736 -14.874 1.00 93.69 162 CYS A N 1
ATOM 1299 C CA . CYS A 1 162 ? 1.240 1.551 -16.060 1.00 93.69 162 CYS A CA 1
ATOM 1300 C C . CYS A 1 162 ? 2.398 2.507 -16.374 1.00 93.69 162 CYS A C 1
ATOM 1302 O O . CYS A 1 162 ? 2.802 2.595 -17.529 1.00 93.69 162 CYS A O 1
ATOM 1304 N N . GLU A 1 163 ? 2.968 3.181 -15.374 1.00 91.75 163 GLU A N 1
ATOM 1305 C CA . GLU A 1 163 ? 4.133 4.060 -15.570 1.00 91.75 163 GLU A CA 1
ATOM 1306 C C . GLU A 1 163 ? 5.365 3.292 -16.068 1.00 91.75 163 GLU A C 1
ATOM 1308 O O . GLU A 1 163 ? 6.012 3.728 -17.021 1.00 91.75 163 GLU A O 1
ATOM 1313 N N . GLY A 1 164 ? 5.653 2.115 -15.499 1.00 88.75 164 GLY A N 1
ATOM 1314 C CA . GLY A 1 164 ? 6.751 1.253 -15.958 1.00 88.75 164 GLY A CA 1
ATOM 1315 C C . GLY A 1 164 ? 6.581 0.758 -17.404 1.00 88.75 164 GLY A C 1
ATOM 1316 O O . GLY A 1 164 ? 7.558 0.586 -18.139 1.00 88.75 164 GLY A O 1
ATOM 1317 N N . ALA A 1 165 ? 5.330 0.598 -17.845 1.00 91.06 165 ALA A N 1
ATOM 1318 C CA . ALA A 1 165 ? 4.956 0.277 -19.223 1.00 91.06 165 ALA A CA 1
ATOM 1319 C C . ALA A 1 165 ? 4.701 1.522 -20.106 1.00 91.06 165 ALA A C 1
ATOM 1321 O O . ALA A 1 165 ? 4.150 1.403 -21.205 1.00 91.06 165 ALA A O 1
ATOM 1322 N N . SER A 1 166 ? 5.076 2.716 -19.631 1.00 91.12 166 SER A N 1
ATOM 1323 C CA . SER A 1 166 ? 4.929 4.002 -20.333 1.00 91.12 166 SER A CA 1
ATOM 1324 C C . SER A 1 166 ? 3.485 4.362 -20.735 1.00 91.12 166 SER A C 1
ATOM 1326 O O . SER A 1 166 ? 3.262 5.123 -21.674 1.00 91.12 166 SER A O 1
ATOM 1328 N N . GLN A 1 167 ? 2.484 3.857 -20.007 1.00 93.69 167 GLN A N 1
ATOM 1329 C CA . GLN A 1 167 ? 1.058 4.163 -20.180 1.00 93.69 167 GLN A CA 1
ATOM 1330 C C . GLN A 1 167 ? 0.624 5.330 -19.276 1.00 93.69 167 GLN A C 1
ATOM 1332 O O . GLN A 1 167 ? -0.198 5.177 -18.370 1.00 93.69 167 GLN A O 1
ATOM 1337 N N . ASN A 1 168 ? 1.184 6.519 -19.516 1.00 93.75 168 ASN A N 1
ATOM 1338 C CA . ASN A 1 168 ? 1.022 7.675 -18.620 1.00 93.75 168 ASN A CA 1
ATOM 1339 C C . ASN A 1 168 ? -0.433 8.154 -18.481 1.00 93.75 168 ASN A C 1
ATOM 1341 O O . ASN A 1 168 ? -0.857 8.512 -17.386 1.00 93.75 168 ASN A O 1
ATOM 1345 N N . ILE A 1 169 ? -1.223 8.126 -19.561 1.00 94.81 169 ILE A N 1
ATOM 1346 C CA . ILE A 1 169 ? -2.635 8.546 -19.522 1.00 94.81 169 ILE A CA 1
ATOM 1347 C C . ILE A 1 169 ? -3.430 7.641 -18.573 1.00 94.81 169 ILE A C 1
ATOM 1349 O O . ILE A 1 169 ? -4.092 8.129 -17.658 1.00 94.81 169 ILE A O 1
ATOM 1353 N N . ALA A 1 170 ? -3.303 6.320 -18.730 1.00 95.12 170 ALA A N 1
ATOM 1354 C CA . ALA A 1 170 ? -3.947 5.358 -17.841 1.00 95.12 170 ALA A CA 1
ATOM 1355 C C . ALA A 1 170 ? -3.471 5.521 -16.390 1.00 95.12 170 ALA A C 1
ATOM 1357 O O . ALA A 1 170 ? -4.286 5.496 -15.468 1.00 95.12 170 ALA A O 1
ATOM 1358 N N . ALA A 1 171 ? -2.173 5.771 -16.182 1.00 96.25 171 ALA A N 1
ATOM 1359 C CA . ALA A 1 171 ? -1.630 6.047 -14.858 1.00 96.25 171 ALA A CA 1
ATOM 1360 C C . ALA A 1 171 ? -2.270 7.290 -14.205 1.00 96.25 171 ALA A C 1
ATOM 1362 O O . ALA A 1 171 ? -2.607 7.256 -13.020 1.00 96.25 171 ALA A O 1
ATOM 1363 N N . PHE A 1 172 ? -2.504 8.375 -14.952 1.00 97.75 172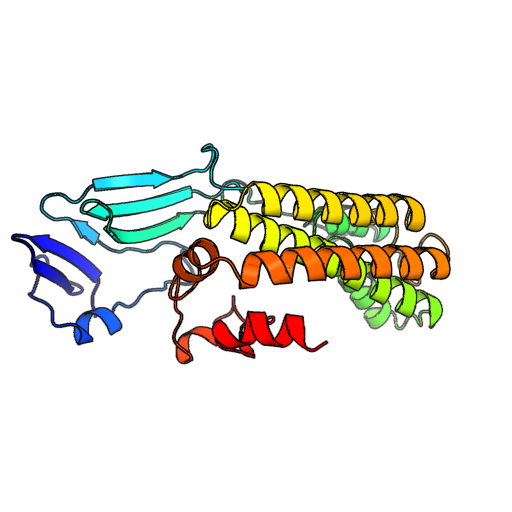 PHE A N 1
ATOM 1364 C CA . PHE A 1 172 ? -3.185 9.557 -14.412 1.00 97.75 172 PHE A CA 1
ATOM 1365 C C . PHE A 1 172 ? -4.635 9.269 -14.012 1.00 97.75 172 PHE A C 1
ATOM 1367 O O . PHE A 1 172 ? -5.044 9.667 -12.919 1.00 97.75 172 PHE A O 1
ATOM 1374 N N . HIS A 1 173 ? -5.388 8.527 -14.829 1.00 97.88 173 HIS A N 1
ATOM 1375 C CA . HIS A 1 173 ? -6.755 8.126 -14.481 1.00 97.88 173 HIS A CA 1
ATOM 1376 C C . HIS A 1 173 ? -6.797 7.231 -13.232 1.00 97.88 173 HIS A C 1
ATOM 1378 O O . HIS A 1 173 ? -7.575 7.484 -12.313 1.00 97.88 173 HIS A O 1
ATOM 1384 N N . LEU A 1 174 ? -5.908 6.239 -13.131 1.00 98.06 174 LEU A N 1
ATOM 1385 C CA . LEU A 1 174 ? -5.819 5.367 -11.954 1.00 98.06 174 LEU A CA 1
ATOM 1386 C C . LEU A 1 174 ? -5.419 6.137 -10.683 1.00 98.06 174 LEU A C 1
ATOM 1388 O O . LEU A 1 174 ? -5.972 5.891 -9.608 1.00 98.06 174 LEU A O 1
ATOM 1392 N N . ASN A 1 175 ? -4.514 7.115 -10.793 1.00 97.62 175 ASN A N 1
ATOM 1393 C CA . ASN A 1 175 ? -4.182 8.011 -9.684 1.00 97.62 175 ASN A CA 1
ATOM 1394 C C . ASN A 1 175 ? -5.375 8.883 -9.266 1.00 97.62 175 ASN A C 1
ATOM 1396 O O . ASN A 1 175 ? -5.581 9.090 -8.069 1.00 97.62 175 ASN A O 1
ATOM 1400 N N . ALA A 1 176 ? -6.180 9.366 -10.216 1.00 98.31 176 ALA A N 1
ATOM 1401 C CA . ALA A 1 176 ? -7.398 10.115 -9.915 1.00 98.31 176 ALA A CA 1
ATOM 1402 C C . ALA A 1 176 ? -8.436 9.243 -9.184 1.00 98.31 176 ALA A C 1
ATOM 1404 O O . ALA A 1 176 ? -9.030 9.685 -8.196 1.00 98.31 176 ALA A O 1
ATOM 1405 N N . LEU A 1 177 ? -8.599 7.979 -9.593 1.00 98.31 177 LEU A N 1
ATOM 1406 C CA . LEU A 1 177 ? -9.427 7.007 -8.872 1.00 98.31 177 LEU A CA 1
ATOM 1407 C C . LEU A 1 177 ? -8.916 6.769 -7.450 1.00 98.31 177 LEU A C 1
ATOM 1409 O O . LEU A 1 177 ? -9.688 6.831 -6.491 1.00 98.31 177 LEU A O 1
ATOM 1413 N N . ARG A 1 178 ? -7.605 6.569 -7.289 1.00 97.75 178 ARG A N 1
ATOM 1414 C CA . ARG A 1 178 ? -6.981 6.420 -5.969 1.00 97.75 178 ARG A CA 1
ATOM 1415 C C . ARG A 1 178 ? -7.228 7.645 -5.088 1.00 97.75 178 ARG A C 1
ATOM 1417 O O . ARG A 1 178 ? -7.547 7.494 -3.911 1.00 97.75 178 ARG A O 1
ATOM 1424 N N . GLU A 1 179 ? -7.111 8.850 -5.638 1.00 98.06 179 GLU A N 1
ATOM 1425 C CA . GLU A 1 179 ? -7.398 10.095 -4.920 1.00 98.06 179 GLU A CA 1
ATOM 1426 C C . GLU A 1 179 ? -8.858 10.164 -4.457 1.00 98.06 179 GLU A C 1
ATOM 1428 O O . GLU A 1 179 ? -9.116 10.535 -3.311 1.00 98.06 179 GLU A O 1
ATOM 1433 N N . ARG A 1 180 ? -9.816 9.759 -5.301 1.00 97.81 180 ARG A N 1
ATOM 1434 C CA . ARG A 1 180 ? -11.239 9.689 -4.925 1.00 97.81 180 ARG A CA 1
ATOM 1435 C C . ARG A 1 180 ? -11.469 8.737 -3.754 1.00 97.81 180 ARG A C 1
ATOM 1437 O O . ARG A 1 180 ? -12.151 9.115 -2.801 1.00 97.81 180 ARG A O 1
ATOM 1444 N N . VAL A 1 181 ? -10.849 7.555 -3.776 1.00 97.81 181 VAL A N 1
ATOM 1445 C CA . VAL A 1 181 ? -10.907 6.593 -2.661 1.00 97.81 181 VAL A CA 1
ATOM 1446 C C . VAL A 1 181 ? -10.310 7.197 -1.386 1.00 97.81 181 VAL A C 1
ATOM 1448 O O . VAL A 1 181 ? -10.927 7.136 -0.327 1.00 97.81 181 VAL A O 1
ATOM 1451 N N . LEU A 1 182 ? -9.150 7.851 -1.472 1.00 97.44 182 LEU A N 1
ATOM 1452 C CA . LEU A 1 182 ? -8.492 8.471 -0.315 1.00 97.44 182 LEU A CA 1
ATOM 1453 C C . LEU A 1 182 ? -9.284 9.658 0.264 1.00 97.44 182 LEU A C 1
ATOM 1455 O O . LEU A 1 182 ? -9.316 9.845 1.482 1.00 97.44 182 LEU A O 1
ATOM 1459 N N . ARG A 1 183 ? -9.977 10.436 -0.575 1.00 97.19 183 ARG A N 1
ATOM 1460 C CA . ARG A 1 183 ? -10.910 11.485 -0.127 1.00 97.19 183 ARG A CA 1
ATOM 1461 C C . ARG A 1 183 ? -12.144 10.905 0.548 1.00 97.19 183 ARG A C 1
ATOM 1463 O O . ARG A 1 183 ? -12.569 11.428 1.576 1.00 97.19 183 ARG A O 1
ATOM 1470 N N . LEU A 1 184 ? -12.688 9.818 0.004 1.00 96.25 184 LEU A N 1
ATOM 1471 C CA . LEU A 1 184 ? -13.796 9.091 0.616 1.00 96.25 184 LEU A CA 1
ATOM 1472 C C . LEU A 1 184 ? -13.401 8.557 1.998 1.00 96.25 184 LEU A C 1
ATOM 1474 O O . LEU A 1 184 ? -14.144 8.761 2.957 1.00 96.25 184 LEU A O 1
ATOM 1478 N N . ILE A 1 185 ? -12.203 7.975 2.120 1.00 96.12 185 ILE A N 1
ATOM 1479 C CA . ILE A 1 185 ? -11.626 7.557 3.405 1.00 96.12 185 ILE A CA 1
ATOM 1480 C C . ILE A 1 185 ? -11.527 8.752 4.358 1.00 96.12 185 ILE A C 1
ATOM 1482 O O . ILE A 1 185 ? -12.026 8.694 5.479 1.00 96.12 185 ILE A O 1
ATOM 1486 N N . SER A 1 186 ? -10.950 9.867 3.908 1.00 95.50 186 SER A N 1
ATOM 1487 C CA . SER A 1 186 ? -10.815 11.063 4.743 1.00 95.50 186 SER A CA 1
ATOM 1488 C C . SER A 1 186 ? -12.161 11.580 5.256 1.00 95.50 186 SER A C 1
ATOM 1490 O O . SER A 1 186 ? -12.253 11.974 6.416 1.00 95.50 186 SER A O 1
ATOM 1492 N N . LYS A 1 187 ? -13.204 11.572 4.417 1.00 94.44 187 LYS A N 1
ATOM 1493 C CA . LYS A 1 187 ? -14.553 12.026 4.785 1.00 94.44 187 LYS A CA 1
ATOM 1494 C C . LYS A 1 187 ? -15.231 11.071 5.770 1.00 94.44 187 LYS A C 1
ATOM 1496 O O . LYS A 1 187 ? -15.863 11.532 6.713 1.00 94.44 187 LYS A O 1
ATOM 1501 N N . ALA A 1 188 ? -15.106 9.763 5.555 1.00 93.88 188 ALA A N 1
ATOM 1502 C CA . ALA A 1 188 ? -15.787 8.756 6.366 1.00 93.88 188 ALA A CA 1
ATOM 1503 C C . ALA A 1 188 ? -15.088 8.483 7.708 1.00 93.88 188 ALA A C 1
ATOM 1505 O O . ALA A 1 188 ? -15.753 8.287 8.720 1.00 93.88 188 ALA A O 1
ATOM 1506 N N . PHE A 1 189 ? -13.754 8.490 7.731 1.00 94.38 189 PHE A N 1
ATOM 1507 C CA . PHE A 1 189 ? -12.956 8.071 8.890 1.00 94.38 189 PHE A CA 1
ATOM 1508 C C . PHE A 1 189 ? -12.228 9.237 9.574 1.00 94.38 189 PHE A C 1
ATOM 1510 O O . PHE A 1 189 ? -11.608 9.057 10.618 1.00 94.38 189 PHE A O 1
ATOM 1517 N N . GLY A 1 190 ? -12.303 10.447 9.010 1.00 93.12 190 GLY A N 1
ATOM 1518 C CA . GLY A 1 190 ? -11.702 11.664 9.566 1.00 93.12 190 GLY A CA 1
ATOM 1519 C C . GLY A 1 190 ? -10.218 11.854 9.256 1.00 93.12 190 GLY A C 1
ATOM 1520 O O . GLY A 1 190 ? -9.685 12.931 9.508 1.00 93.12 190 GLY A O 1
ATOM 1521 N N . HIS A 1 191 ? -9.549 10.849 8.689 1.00 95.25 191 HIS A N 1
ATOM 1522 C CA . HIS A 1 191 ? -8.166 10.958 8.240 1.00 95.25 191 HIS A CA 1
ATOM 1523 C C . HIS A 1 191 ? -7.934 10.113 6.989 1.00 95.25 191 HIS A C 1
ATOM 1525 O O . HIS A 1 191 ? -8.398 8.979 6.903 1.00 95.25 191 HIS A O 1
ATOM 1531 N N . ARG A 1 192 ? -7.153 10.638 6.039 1.00 94.94 192 ARG A N 1
ATOM 1532 C CA . ARG A 1 192 ? -6.839 9.995 4.748 1.00 94.94 192 ARG A CA 1
ATOM 1533 C C . ARG A 1 192 ? -6.180 8.612 4.869 1.00 94.94 192 ARG A C 1
ATOM 1535 O O . ARG A 1 192 ? -6.289 7.800 3.959 1.00 94.94 192 ARG A O 1
ATOM 1542 N N . TYR A 1 193 ? -5.507 8.372 5.991 1.00 95.44 193 TYR A N 1
ATOM 1543 C CA . TYR A 1 193 ? -4.800 7.129 6.327 1.00 95.44 193 TYR A CA 1
ATOM 1544 C C . TYR A 1 193 ? -5.328 6.473 7.612 1.00 95.44 193 TYR A C 1
ATOM 1546 O O . TYR A 1 193 ? -4.583 5.777 8.283 1.00 95.44 193 TYR A O 1
ATOM 1554 N N . PHE A 1 194 ? -6.575 6.747 8.012 1.00 96.38 194 PHE A N 1
ATOM 1555 C CA . PHE A 1 194 ? -7.214 6.142 9.197 1.00 96.38 194 PHE A CA 1
ATOM 1556 C C . PHE A 1 194 ? -6.564 6.424 10.567 1.00 96.38 194 PHE A C 1
ATOM 1558 O O . PHE A 1 194 ? -6.953 5.806 11.556 1.00 96.38 194 PHE A O 1
ATOM 1565 N N . PHE A 1 195 ? -5.609 7.353 10.656 1.00 96.19 195 PHE A N 1
ATOM 1566 C CA . PHE A 1 195 ? -4.976 7.715 11.928 1.00 96.19 195 PHE A CA 1
ATOM 1567 C C . PHE A 1 195 ? -6.017 8.149 12.965 1.00 96.19 195 PHE A C 1
ATOM 1569 O O . PHE A 1 195 ? -6.890 8.971 12.675 1.00 96.19 195 PHE A O 1
ATOM 1576 N N . GLY A 1 196 ? -5.905 7.597 14.170 1.00 94.50 196 GLY A N 1
ATOM 1577 C CA . GLY A 1 196 ? -6.814 7.826 15.285 1.00 94.50 196 GLY A CA 1
ATOM 1578 C C . GLY A 1 196 ? -8.175 7.144 15.147 1.00 94.50 196 GLY A C 1
ATOM 1579 O O . GLY A 1 196 ? -9.081 7.468 15.913 1.00 94.50 196 GLY A O 1
ATOM 1580 N N . MET A 1 197 ? -8.377 6.246 14.175 1.00 95.50 197 MET A N 1
ATOM 1581 C CA . MET A 1 197 ? -9.655 5.544 13.999 1.00 95.50 197 MET A CA 1
ATOM 1582 C C . MET A 1 197 ? -9.780 4.326 14.919 1.00 95.50 197 MET A C 1
ATOM 1584 O O . MET A 1 197 ? -10.845 4.081 15.488 1.00 95.50 197 MET A O 1
ATOM 1588 N N . ASN A 1 198 ? -8.706 3.551 15.061 1.00 95.62 198 ASN A N 1
ATOM 1589 C CA . ASN A 1 198 ? -8.692 2.371 15.916 1.00 95.62 198 ASN A CA 1
ATOM 1590 C C . ASN A 1 198 ? -8.391 2.761 17.365 1.00 95.62 198 ASN A C 1
ATOM 1592 O O . ASN A 1 198 ? -7.525 3.588 17.624 1.00 95.62 198 ASN A O 1
ATOM 1596 N N . VAL A 1 199 ? -9.095 2.129 18.301 1.00 94.69 199 VAL A N 1
ATOM 1597 C CA . VAL A 1 199 ? -8.816 2.189 19.742 1.00 94.69 199 VAL A CA 1
ATOM 1598 C C . VAL A 1 199 ? -8.999 0.796 20.335 1.00 94.69 199 VAL A C 1
ATOM 1600 O O . VAL A 1 199 ? -9.681 -0.051 19.750 1.00 94.69 199 VAL A O 1
ATOM 1603 N N . ILE A 1 200 ? -8.411 0.533 21.499 1.00 94.75 200 ILE A N 1
ATOM 1604 C CA . ILE A 1 200 ? -8.605 -0.752 22.179 1.00 94.75 200 ILE A CA 1
ATOM 1605 C C . ILE A 1 200 ? -10.081 -0.929 22.537 1.00 94.75 200 ILE A C 1
ATOM 1607 O O . ILE A 1 200 ? -10.697 -0.059 23.145 1.00 94.75 200 ILE A O 1
ATOM 1611 N N . GLY A 1 201 ? -10.655 -2.063 22.143 1.00 92.50 201 GLY A N 1
ATOM 1612 C CA . GLY A 1 201 ? -12.055 -2.399 22.383 1.00 92.50 201 GLY A CA 1
ATOM 1613 C C . GLY A 1 201 ? -13.038 -1.806 21.369 1.00 92.50 201 GLY A C 1
ATOM 1614 O O . GLY A 1 201 ? -14.223 -2.133 21.435 1.00 92.50 201 GLY A O 1
ATOM 1615 N N . GLY A 1 202 ? -12.591 -0.976 20.417 1.00 93.88 202 GLY A N 1
ATOM 1616 C CA . GLY A 1 202 ? -13.519 -0.193 19.604 1.00 93.88 202 GLY A CA 1
ATOM 1617 C C . GLY A 1 202 ? -12.922 0.552 18.411 1.00 93.88 202 GLY A C 1
ATOM 1618 O O . GLY A 1 202 ? -11.829 0.267 17.916 1.00 93.88 202 GLY A O 1
ATOM 1619 N N . THR A 1 203 ? -13.696 1.531 17.952 1.00 94.81 203 THR A N 1
ATOM 1620 C CA . THR A 1 203 ? -13.293 2.578 17.009 1.00 94.81 203 THR A CA 1
ATOM 1621 C C . THR A 1 203 ? -13.630 3.933 17.624 1.00 94.81 203 THR A C 1
ATOM 1623 O O . THR A 1 203 ? -14.593 4.040 18.379 1.00 94.81 203 THR A O 1
ATOM 1626 N N . SER A 1 204 ? -12.852 4.972 17.321 1.00 93.88 204 SER A N 1
ATOM 1627 C CA . SER A 1 204 ? -13.016 6.302 17.932 1.00 93.88 204 SER A CA 1
ATOM 1628 C C . SER A 1 204 ? -14.290 7.035 17.503 1.00 93.88 204 SER A C 1
ATOM 1630 O O . SER A 1 204 ? -14.682 8.020 18.123 1.00 93.88 204 SER A O 1
ATOM 1632 N N . ARG A 1 205 ? -14.931 6.569 16.430 1.00 90.75 205 ARG A N 1
ATOM 1633 C CA . ARG A 1 205 ? -16.176 7.109 15.884 1.00 90.75 205 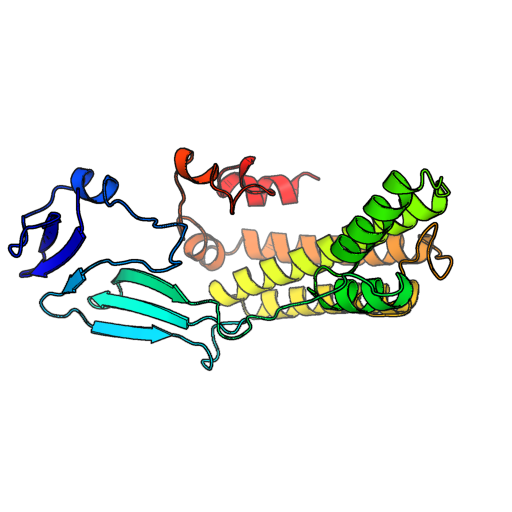ARG A CA 1
ATOM 1634 C C . ARG A 1 205 ? -17.002 6.006 15.234 1.00 90.75 205 ARG A C 1
ATOM 1636 O O . ARG A 1 205 ? -16.475 4.951 14.865 1.00 90.75 205 ARG A O 1
ATOM 1643 N N . GLU A 1 206 ? -18.289 6.273 15.085 1.00 87.31 206 GLU A N 1
ATOM 1644 C CA . GLU A 1 206 ? -19.197 5.474 14.269 1.00 87.31 206 GLU A CA 1
ATOM 1645 C C . GLU A 1 206 ? -19.131 5.932 12.804 1.00 87.31 206 GLU A C 1
ATOM 1647 O O . GLU A 1 206 ? -18.762 7.074 12.519 1.00 87.31 206 GLU A O 1
ATOM 1652 N N . ILE A 1 207 ? -19.443 5.034 11.869 1.00 88.75 207 ILE A N 1
ATOM 1653 C CA . ILE A 1 207 ? -19.408 5.320 10.432 1.00 88.75 207 ILE A CA 1
ATOM 1654 C C . ILE A 1 207 ? -20.687 4.850 9.740 1.00 88.75 207 ILE A C 1
ATOM 1656 O O . ILE A 1 207 ? -21.256 3.817 10.085 1.00 88.75 207 ILE A O 1
ATOM 1660 N N . HIS A 1 208 ? -21.092 5.582 8.704 1.00 82.25 208 HIS A N 1
ATOM 1661 C CA . HIS A 1 208 ? -22.203 5.205 7.832 1.00 82.25 208 HIS A CA 1
ATOM 1662 C C . HIS A 1 208 ? -21.668 4.659 6.504 1.00 82.25 208 HIS A C 1
ATOM 1664 O O . HIS A 1 208 ? -20.929 5.340 5.791 1.00 82.25 208 HIS A O 1
ATOM 1670 N N . ILE A 1 209 ? -22.035 3.418 6.177 1.00 82.62 209 ILE A N 1
ATOM 1671 C CA . ILE A 1 209 ? -21.439 2.657 5.066 1.00 82.62 209 ILE A CA 1
ATOM 1672 C C . ILE A 1 209 ? -22.111 2.972 3.721 1.00 82.62 209 ILE A C 1
ATOM 1674 O O . ILE A 1 209 ? -21.460 2.882 2.681 1.00 82.62 209 ILE A O 1
ATOM 1678 N N . ASP A 1 210 ? -23.377 3.394 3.717 1.00 84.69 210 ASP A N 1
ATOM 1679 C CA . ASP A 1 210 ? -24.183 3.503 2.491 1.00 84.69 210 ASP A CA 1
ATOM 1680 C C . ASP A 1 210 ? -23.545 4.415 1.435 1.00 84.69 210 ASP A C 1
ATOM 1682 O O . ASP A 1 210 ? -23.424 4.050 0.264 1.00 84.69 210 ASP A O 1
ATOM 1686 N N . HIS A 1 211 ? -23.031 5.572 1.859 1.00 87.31 211 HIS A N 1
ATOM 1687 C CA . HIS A 1 211 ? -22.333 6.497 0.965 1.00 87.31 211 HIS A CA 1
ATOM 1688 C C . HIS A 1 211 ? -21.010 5.915 0.434 1.00 87.31 211 HIS A C 1
ATOM 1690 O O . HIS A 1 211 ? -20.603 6.219 -0.685 1.00 87.31 211 HIS A O 1
ATOM 1696 N N . ILE A 1 212 ? -20.319 5.080 1.216 1.00 92.81 212 ILE A N 1
ATOM 1697 C CA . ILE A 1 212 ? -19.057 4.452 0.799 1.00 92.81 212 ILE A CA 1
ATOM 1698 C C . ILE A 1 212 ? -19.327 3.450 -0.323 1.00 92.81 212 ILE A C 1
ATOM 1700 O O . ILE A 1 212 ? -18.648 3.481 -1.347 1.00 92.81 212 ILE A O 1
ATOM 1704 N N . ALA A 1 213 ? -20.347 2.606 -0.160 1.00 91.88 213 ALA A N 1
ATOM 1705 C CA . ALA A 1 213 ? -20.691 1.585 -1.143 1.00 91.88 213 ALA A CA 1
ATOM 1706 C C . ALA A 1 213 ? -21.049 2.190 -2.511 1.00 91.88 213 ALA A C 1
ATOM 1708 O O . ALA A 1 213 ? -20.578 1.705 -3.540 1.00 91.88 213 ALA A O 1
ATOM 1709 N N . VAL A 1 214 ? -21.840 3.269 -2.530 1.00 94.00 214 VAL A N 1
ATOM 1710 C CA . VAL A 1 214 ? -22.231 3.958 -3.772 1.00 94.00 214 VAL A CA 1
ATOM 1711 C C . VAL A 1 214 ? -21.018 4.535 -4.501 1.00 94.00 214 VAL A C 1
ATOM 1713 O O . VAL A 1 214 ? -20.876 4.348 -5.707 1.00 94.00 214 VAL A O 1
ATOM 1716 N N . GLU A 1 215 ? -20.121 5.210 -3.785 1.00 95.38 215 GLU A N 1
ATOM 1717 C CA . GLU A 1 215 ? -18.942 5.823 -4.402 1.00 95.38 215 GLU A CA 1
ATOM 1718 C C . GLU A 1 215 ? -17.923 4.786 -4.882 1.00 95.38 215 GLU A C 1
ATOM 1720 O O . GLU A 1 215 ? -17.341 4.952 -5.954 1.00 95.38 215 GLU A O 1
ATOM 1725 N N . ILE A 1 216 ? -17.744 3.684 -4.147 1.00 95.94 216 ILE A N 1
ATOM 1726 C CA . ILE A 1 216 ? -16.862 2.595 -4.578 1.00 95.94 216 ILE A CA 1
ATOM 1727 C C . ILE A 1 216 ? -17.385 1.911 -5.841 1.00 95.94 216 ILE A C 1
ATOM 1729 O O . ILE A 1 216 ? -16.582 1.616 -6.721 1.00 95.94 216 ILE A O 1
ATOM 1733 N N . ARG A 1 217 ? -18.703 1.729 -6.006 1.00 95.62 217 ARG A N 1
ATOM 1734 C CA . ARG A 1 217 ? -19.260 1.185 -7.261 1.00 95.62 217 ARG A CA 1
ATOM 1735 C C . ARG A 1 217 ? -18.874 2.029 -8.476 1.00 95.62 217 ARG A C 1
ATOM 1737 O O . ARG A 1 217 ? -18.400 1.477 -9.461 1.00 95.62 217 ARG A O 1
ATOM 1744 N N . LYS A 1 218 ? -18.959 3.358 -8.365 1.00 97.00 218 LYS A N 1
ATOM 1745 C CA . LYS A 1 218 ? -18.524 4.277 -9.433 1.00 97.00 218 LYS A CA 1
ATOM 1746 C C . LYS A 1 218 ? -17.028 4.147 -9.734 1.00 97.00 218 LYS A C 1
ATOM 1748 O O . LYS A 1 218 ? -16.620 4.238 -10.884 1.00 97.00 218 LYS A O 1
ATOM 1753 N N . VAL A 1 219 ? -16.200 3.961 -8.700 1.00 97.50 219 VAL A N 1
ATOM 1754 C CA . VAL A 1 219 ? -14.754 3.731 -8.869 1.00 97.50 219 VAL A CA 1
ATOM 1755 C C . VAL A 1 219 ? -14.493 2.414 -9.600 1.00 97.50 219 VAL A C 1
ATOM 1757 O O . VAL A 1 219 ? -13.631 2.378 -10.471 1.00 97.50 219 VAL A O 1
ATOM 1760 N N . VAL A 1 220 ? -15.232 1.351 -9.272 1.00 97.12 220 VAL A N 1
ATOM 1761 C CA . VAL A 1 220 ? -15.105 0.035 -9.916 1.00 97.12 220 VAL A CA 1
ATOM 1762 C C . VAL A 1 220 ? -15.513 0.092 -11.388 1.00 97.12 220 VAL A C 1
ATOM 1764 O O . VAL A 1 220 ? -14.804 -0.449 -12.230 1.00 97.12 220 VAL A O 1
ATOM 1767 N N . GLU A 1 221 ? -16.617 0.764 -11.712 1.00 97.38 221 GLU A N 1
ATOM 1768 C CA . GLU A 1 221 ? -17.072 0.944 -13.097 1.00 97.38 221 GLU A CA 1
ATOM 1769 C C . GLU A 1 221 ? -15.999 1.629 -13.956 1.00 97.38 221 GLU A C 1
ATOM 1771 O O . GLU A 1 221 ? -15.569 1.077 -14.968 1.00 97.38 221 GLU A O 1
ATOM 1776 N N . GLU A 1 222 ? -15.482 2.773 -13.503 1.00 97.38 222 GLU A N 1
ATOM 1777 C CA . GLU A 1 222 ? -14.443 3.514 -14.227 1.00 97.38 222 GLU A CA 1
ATOM 1778 C C . GLU A 1 222 ? -13.110 2.749 -14.280 1.00 97.38 222 GLU A C 1
ATOM 1780 O O . GLU A 1 222 ? -12.432 2.740 -15.309 1.00 97.38 222 GLU A O 1
ATOM 1785 N N . PHE A 1 223 ? -12.745 2.049 -13.201 1.00 97.62 223 PHE A N 1
ATOM 1786 C CA . PHE A 1 223 ? -11.580 1.165 -13.189 1.00 97.62 223 PHE A CA 1
ATOM 1787 C C . PHE A 1 223 ? -11.692 0.070 -14.256 1.00 97.62 223 PHE A C 1
ATOM 1789 O O . PHE A 1 223 ? -10.729 -0.173 -14.985 1.00 97.62 223 PHE A O 1
ATOM 1796 N N . ASN A 1 224 ? -12.861 -0.562 -14.381 1.00 96.62 224 ASN A N 1
ATOM 1797 C CA . ASN A 1 224 ? -13.097 -1.612 -15.366 1.00 96.62 224 ASN A CA 1
ATOM 1798 C C . ASN A 1 224 ? -12.977 -1.091 -16.799 1.00 96.62 224 ASN A C 1
ATOM 1800 O O . ASN A 1 224 ? -12.455 -1.796 -17.662 1.00 96.62 224 ASN A O 1
ATOM 1804 N N . ASP A 1 225 ? -13.412 0.136 -17.066 1.00 96.38 225 ASP A N 1
ATOM 1805 C CA . ASP A 1 225 ? -13.265 0.737 -18.391 1.00 96.38 225 ASP A CA 1
ATOM 1806 C C . ASP A 1 225 ? -11.799 1.036 -18.727 1.00 96.38 225 ASP A C 1
ATOM 1808 O O . ASP A 1 225 ? -11.335 0.694 -19.818 1.00 96.38 225 ASP A O 1
ATOM 1812 N N . ILE A 1 226 ? -11.026 1.555 -17.767 1.00 95.56 226 ILE A N 1
ATOM 1813 C CA . ILE A 1 226 ? -9.572 1.728 -17.924 1.00 95.56 226 ILE A CA 1
ATOM 1814 C C . ILE A 1 226 ? -8.891 0.372 -18.156 1.00 95.56 226 ILE A C 1
ATOM 1816 O O . ILE A 1 226 ? -8.038 0.245 -19.038 1.00 95.56 226 ILE A O 1
ATOM 1820 N N . LEU A 1 227 ? -9.276 -0.656 -17.397 1.00 93.50 227 LEU A N 1
ATOM 1821 C CA . LEU A 1 227 ? -8.693 -1.991 -17.498 1.00 93.50 227 LEU A CA 1
ATOM 1822 C C . LEU A 1 227 ? -8.968 -2.642 -18.859 1.00 93.50 227 LEU A C 1
ATOM 1824 O O . LEU A 1 227 ? -8.064 -3.260 -19.424 1.00 93.50 227 LEU A O 1
ATOM 1828 N N . LYS A 1 228 ? -10.176 -2.483 -19.417 1.00 93.75 228 LYS A N 1
ATOM 1829 C CA . LYS A 1 228 ? -10.503 -2.956 -20.776 1.00 93.75 228 LYS A CA 1
ATOM 1830 C C . LYS A 1 228 ? -9.583 -2.317 -21.817 1.00 93.75 228 LYS A C 1
ATOM 1832 O O . LYS A 1 228 ? -9.031 -3.025 -22.659 1.00 93.75 228 LYS A O 1
ATOM 1837 N N . LEU A 1 229 ? -9.375 -1.001 -21.732 1.00 93.00 229 LEU A N 1
ATOM 1838 C CA . LEU A 1 229 ? -8.489 -0.273 -22.645 1.00 93.00 229 LEU A CA 1
ATOM 1839 C C . LEU A 1 229 ? -7.037 -0.747 -22.512 1.00 93.00 229 LEU A C 1
ATOM 1841 O O . LEU A 1 229 ? -6.408 -1.078 -23.517 1.00 93.00 229 LEU A O 1
ATOM 1845 N N . LEU A 1 230 ? -6.528 -0.865 -21.282 1.00 92.62 230 LEU A N 1
ATOM 1846 C CA . LEU A 1 230 ? -5.179 -1.375 -21.013 1.00 92.62 230 LEU A CA 1
ATOM 1847 C C . LEU A 1 230 ? -4.981 -2.799 -21.542 1.00 92.62 230 LEU A C 1
ATOM 1849 O O . LEU A 1 230 ? -3.979 -3.075 -22.195 1.00 92.62 230 LEU A O 1
ATOM 1853 N N . SER A 1 231 ? -5.953 -3.684 -21.325 1.00 89.06 231 SER A N 1
ATOM 1854 C CA . SER A 1 231 ? -5.881 -5.087 -21.756 1.00 89.06 231 SER A CA 1
ATOM 1855 C C . SER A 1 231 ? -5.896 -5.240 -23.281 1.00 89.06 231 SER A C 1
ATOM 1857 O O . SER A 1 231 ? -5.389 -6.224 -23.810 1.00 89.06 231 SER A O 1
ATOM 1859 N N . SER A 1 232 ? -6.448 -4.258 -24.000 1.00 90.88 232 SER A N 1
ATOM 1860 C CA . SER A 1 232 ? -6.413 -4.211 -25.468 1.00 90.88 232 SER A CA 1
ATOM 1861 C C . SER A 1 232 ? -5.100 -3.647 -26.038 1.00 90.88 232 SER A C 1
ATOM 1863 O O . SER A 1 232 ? -4.818 -3.806 -27.229 1.00 90.88 232 SER A O 1
ATOM 1865 N N . SER A 1 233 ? -4.271 -3.006 -25.205 1.00 92.38 233 SER A N 1
ATOM 1866 C CA . SER A 1 233 ? -3.015 -2.381 -25.626 1.00 92.38 233 SER A CA 1
ATOM 1867 C C . SER A 1 233 ? -1.895 -3.411 -25.750 1.00 92.38 233 SER A C 1
ATOM 1869 O O . SER A 1 233 ? -1.370 -3.913 -24.757 1.00 92.38 233 SER A O 1
ATOM 1871 N N . ARG A 1 234 ? -1.455 -3.677 -26.986 1.00 90.00 234 ARG A N 1
ATOM 1872 C CA . ARG A 1 234 ? -0.320 -4.582 -27.247 1.00 90.00 234 ARG A CA 1
ATOM 1873 C C . ARG A 1 234 ? 0.971 -4.115 -26.578 1.00 90.00 234 ARG A C 1
ATOM 1875 O O . ARG A 1 234 ? 1.701 -4.946 -26.061 1.00 90.00 234 ARG A O 1
ATOM 1882 N N . ILE A 1 235 ? 1.227 -2.804 -26.555 1.00 89.69 235 ILE A N 1
ATOM 1883 C CA . ILE A 1 235 ? 2.433 -2.223 -25.940 1.00 89.69 235 ILE A CA 1
ATOM 1884 C C . ILE A 1 235 ? 2.442 -2.496 -24.435 1.00 89.69 235 ILE A C 1
ATOM 1886 O O . ILE A 1 235 ? 3.462 -2.887 -23.878 1.00 89.69 235 ILE A O 1
ATOM 1890 N N . PHE A 1 236 ? 1.299 -2.307 -23.774 1.00 89.62 236 PHE A N 1
ATOM 1891 C CA . PHE A 1 236 ? 1.181 -2.564 -22.344 1.00 89.62 236 PHE A CA 1
ATOM 1892 C C . PHE A 1 236 ? 1.410 -4.043 -22.018 1.00 89.62 236 PHE A C 1
ATOM 1894 O O . PHE A 1 236 ? 2.193 -4.359 -21.124 1.00 89.62 236 PHE A O 1
ATOM 1901 N N . ILE A 1 237 ? 0.768 -4.939 -22.776 1.00 90.50 237 ILE A N 1
ATOM 1902 C CA . ILE A 1 237 ? 0.907 -6.384 -22.585 1.00 90.50 237 ILE A CA 1
ATOM 1903 C C . ILE A 1 237 ? 2.346 -6.838 -22.837 1.00 90.50 23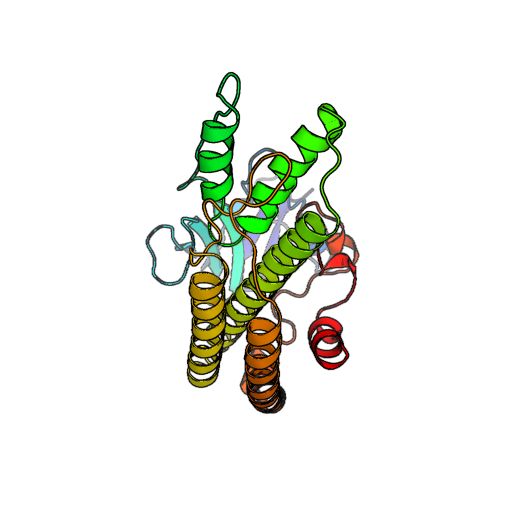7 ILE A C 1
ATOM 1905 O O . ILE A 1 237 ? 2.897 -7.520 -21.984 1.00 90.50 237 ILE A O 1
ATOM 1909 N N . ASP A 1 238 ? 2.984 -6.415 -23.929 1.00 89.19 238 ASP A N 1
ATOM 1910 C CA . ASP A 1 238 ? 4.360 -6.806 -24.275 1.00 89.19 238 ASP A CA 1
ATOM 1911 C C . ASP A 1 238 ? 5.380 -6.409 -23.192 1.00 89.19 238 ASP A C 1
ATOM 1913 O O . ASP A 1 238 ? 6.271 -7.176 -22.845 1.00 89.19 238 ASP A O 1
ATOM 1917 N N . ARG A 1 239 ? 5.197 -5.238 -22.570 1.00 87.62 239 ARG A N 1
ATOM 1918 C CA . ARG A 1 239 ? 6.087 -4.729 -21.511 1.00 87.62 239 ARG A CA 1
ATOM 1919 C C . ARG A 1 239 ? 5.940 -5.460 -20.173 1.00 87.62 239 ARG A C 1
ATOM 1921 O O . ARG A 1 239 ? 6.847 -5.403 -19.342 1.00 87.62 239 ARG A O 1
ATOM 1928 N N . ILE A 1 240 ? 4.802 -6.107 -19.936 1.00 86.44 240 ILE A N 1
ATOM 1929 C CA . ILE A 1 240 ? 4.511 -6.826 -18.685 1.00 86.44 240 ILE A CA 1
ATOM 1930 C C . ILE A 1 240 ? 4.718 -8.327 -18.866 1.00 86.44 240 ILE A C 1
ATOM 1932 O O . ILE A 1 240 ? 5.225 -9.009 -17.975 1.00 86.44 240 ILE A O 1
ATOM 1936 N N . GLN A 1 241 ? 4.325 -8.855 -20.019 1.00 81.56 241 GLN A N 1
ATOM 1937 C CA . GLN A 1 241 ? 4.392 -10.268 -20.327 1.00 81.56 241 GLN A CA 1
ATOM 1938 C C . GLN A 1 241 ? 5.861 -10.712 -20.366 1.00 81.56 241 GLN A C 1
ATOM 1940 O O . GLN A 1 241 ? 6.650 -10.213 -21.154 1.00 81.56 241 GLN A O 1
ATOM 1945 N N . ARG A 1 242 ? 6.215 -11.688 -19.516 1.00 81.12 242 ARG A N 1
ATOM 1946 C CA . ARG A 1 242 ? 7.577 -12.242 -19.316 1.00 81.12 242 ARG A CA 1
ATOM 1947 C C . ARG A 1 242 ? 8.566 -11.354 -18.551 1.00 81.12 242 ARG A C 1
ATOM 1949 O O . ARG A 1 242 ? 9.659 -11.829 -18.247 1.00 81.12 242 ARG A O 1
ATOM 1956 N N . THR A 1 243 ? 8.197 -10.137 -18.164 1.00 83.12 243 THR A N 1
ATOM 1957 C CA . THR A 1 243 ? 9.033 -9.318 -17.275 1.00 83.12 243 THR A CA 1
ATOM 1958 C C . THR A 1 243 ? 9.048 -9.923 -15.871 1.00 83.12 243 THR A C 1
ATOM 1960 O O . THR A 1 243 ? 7.992 -10.196 -15.304 1.00 83.12 243 THR A O 1
ATOM 1963 N N . CYS A 1 244 ? 10.243 -10.130 -15.305 1.00 78.62 244 CYS A N 1
ATOM 1964 C CA . CYS A 1 244 ? 10.437 -10.723 -13.976 1.00 78.62 244 CYS A CA 1
ATOM 1965 C C . CYS A 1 244 ? 9.679 -12.052 -13.787 1.00 78.62 244 CYS A C 1
ATOM 1967 O O . CYS A 1 244 ? 9.013 -12.248 -12.771 1.00 78.62 244 CYS A O 1
ATOM 1969 N N . ALA A 1 245 ? 9.749 -12.954 -14.773 1.00 79.06 245 ALA A N 1
ATOM 1970 C CA . ALA A 1 245 ? 9.192 -14.296 -14.637 1.00 79.06 245 ALA A CA 1
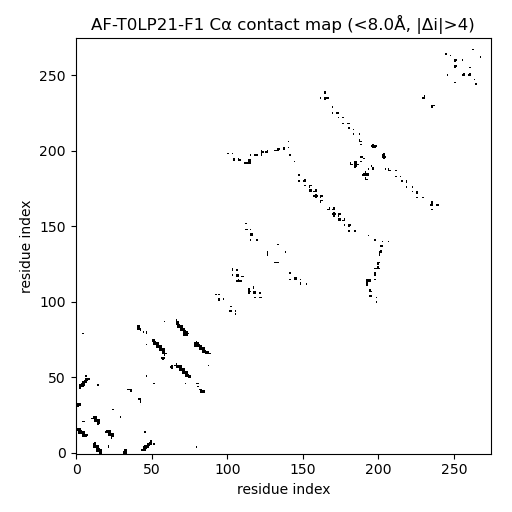ATOM 1971 C C . ALA A 1 245 ? 9.870 -15.039 -13.470 1.00 79.06 245 ALA A C 1
ATOM 1973 O O . ALA A 1 245 ? 11.095 -15.088 -13.389 1.00 79.06 245 ALA A O 1
ATOM 1974 N N . ILE A 1 246 ? 9.063 -15.592 -12.563 1.00 73.38 246 ILE A N 1
ATOM 1975 C CA . ILE A 1 246 ? 9.525 -16.334 -11.385 1.00 73.38 246 ILE A CA 1
ATOM 1976 C C . ILE A 1 246 ? 9.025 -17.771 -11.501 1.00 73.38 246 ILE A C 1
ATOM 1978 O O . ILE A 1 246 ? 7.821 -17.999 -11.658 1.00 73.38 246 ILE A O 1
ATOM 1982 N N . ASP A 1 247 ? 9.934 -18.735 -11.377 1.00 70.50 247 ASP A N 1
ATOM 1983 C CA . ASP A 1 247 ? 9.569 -20.148 -11.372 1.00 70.50 247 ASP A CA 1
ATOM 1984 C C . ASP A 1 247 ? 8.879 -20.548 -10.065 1.00 70.50 247 ASP A C 1
ATOM 1986 O O . ASP A 1 247 ? 9.191 -20.059 -8.976 1.00 70.50 247 ASP A O 1
ATOM 1990 N N . ARG A 1 248 ? 7.948 -21.506 -10.164 1.00 64.38 248 ARG A N 1
ATOM 1991 C CA . ARG A 1 248 ? 7.105 -21.954 -9.042 1.00 64.38 248 ARG A CA 1
ATOM 1992 C C . ARG A 1 248 ? 7.864 -22.287 -7.746 1.00 64.38 248 ARG A C 1
ATOM 1994 O O . ARG A 1 248 ? 7.358 -21.901 -6.694 1.00 64.38 248 ARG A O 1
ATOM 2001 N N . PRO A 1 249 ? 9.042 -22.941 -7.760 1.00 62.66 249 PRO A N 1
ATOM 2002 C CA . PRO A 1 249 ? 9.787 -23.228 -6.531 1.00 62.66 249 PRO A CA 1
ATOM 2003 C C . PRO A 1 249 ? 10.183 -21.972 -5.736 1.00 62.66 249 PRO A C 1
ATOM 2005 O O . PRO A 1 249 ? 10.245 -22.007 -4.508 1.00 62.66 249 PRO A O 1
ATOM 2008 N N . TRP A 1 250 ? 10.386 -20.841 -6.415 1.00 56.78 250 TRP A N 1
ATOM 2009 C CA . TRP A 1 250 ? 10.801 -19.574 -5.807 1.00 56.78 250 TRP A CA 1
ATOM 2010 C C . TRP A 1 250 ? 9.623 -18.748 -5.263 1.00 56.78 250 TRP A C 1
ATOM 2012 O O . TRP A 1 250 ? 9.826 -17.817 -4.483 1.00 56.78 250 TRP A O 1
ATOM 2022 N N . LEU A 1 251 ? 8.376 -19.133 -5.575 1.00 60.56 251 LEU A N 1
ATOM 2023 C CA . LEU A 1 251 ? 7.158 -18.518 -5.023 1.00 60.56 251 LEU A CA 1
ATOM 2024 C C . LEU A 1 251 ? 6.907 -18.871 -3.541 1.00 60.56 251 LEU A C 1
ATOM 2026 O O . LEU A 1 251 ? 5.960 -18.362 -2.943 1.00 60.56 251 LEU A O 1
ATOM 2030 N N . CYS A 1 252 ? 7.734 -19.721 -2.922 1.00 49.12 252 CYS A N 1
ATOM 2031 C CA . CYS A 1 252 ? 7.566 -20.170 -1.533 1.00 49.12 252 CYS A CA 1
ATOM 2032 C C . CYS A 1 252 ? 8.449 -19.430 -0.501 1.00 49.12 252 CYS A C 1
ATOM 2034 O O . CYS A 1 252 ? 8.412 -19.765 0.687 1.00 49.12 252 CYS A O 1
ATOM 2036 N N . GLY A 1 253 ? 9.221 -18.416 -0.916 1.00 38.31 253 GLY A N 1
ATOM 2037 C CA . GLY A 1 253 ? 10.053 -17.599 -0.020 1.00 38.31 253 GLY A CA 1
ATOM 2038 C C . GLY A 1 253 ? 9.257 -16.709 0.960 1.00 38.31 253 GLY A C 1
ATOM 2039 O O . GLY A 1 253 ? 8.037 -16.593 0.855 1.00 38.31 253 GLY A O 1
ATOM 2040 N N . PRO A 1 254 ? 9.914 -16.038 1.928 1.00 41.34 254 PRO A N 1
ATOM 2041 C CA . PRO A 1 254 ? 9.249 -15.168 2.910 1.00 41.34 254 PRO A CA 1
ATOM 2042 C C . PRO A 1 254 ? 8.601 -13.900 2.315 1.00 41.34 254 PRO A C 1
ATOM 2044 O O . PRO A 1 254 ? 7.728 -13.327 2.957 1.00 41.34 254 PRO A O 1
ATOM 2047 N N . GLY A 1 255 ? 8.985 -13.483 1.102 1.00 44.09 255 GLY A N 1
ATOM 2048 C CA . GLY A 1 255 ? 8.404 -12.344 0.371 1.00 44.09 255 GLY A CA 1
ATOM 2049 C C . GLY A 1 255 ? 7.069 -12.625 -0.349 1.00 44.09 255 GLY A C 1
ATOM 2050 O O . GLY A 1 255 ? 6.145 -11.831 -0.204 1.00 44.09 255 GLY A O 1
ATOM 2051 N N . PRO A 1 256 ? 6.904 -13.743 -1.082 1.00 40.75 256 PRO A N 1
ATOM 2052 C CA . PRO A 1 256 ? 5.676 -14.015 -1.842 1.00 40.75 256 PRO A CA 1
ATOM 2053 C C . PRO A 1 256 ? 4.474 -14.539 -1.037 1.00 40.75 256 PRO A C 1
ATOM 2055 O O . PRO A 1 256 ? 3.467 -14.866 -1.651 1.00 40.75 256 PRO A O 1
ATOM 2058 N N . LYS A 1 257 ? 4.502 -14.606 0.307 1.00 34.53 257 LYS A N 1
ATOM 2059 C CA . LYS A 1 257 ? 3.449 -15.276 1.116 1.00 34.53 257 LYS A CA 1
ATOM 2060 C C . LYS A 1 257 ? 2.049 -14.625 1.108 1.00 34.53 257 LYS A C 1
ATOM 2062 O O . LYS A 1 257 ? 1.130 -15.190 1.697 1.00 34.53 257 LYS A O 1
ATOM 2067 N N . GLY A 1 258 ? 1.853 -13.494 0.428 1.00 46.44 258 GLY A N 1
ATOM 2068 C CA . GLY A 1 258 ? 0.535 -12.910 0.133 1.00 46.44 258 GLY A CA 1
ATOM 2069 C C . GLY A 1 258 ? 0.284 -12.832 -1.375 1.00 46.44 258 GLY A C 1
ATOM 2070 O O . GLY A 1 258 ? 1.220 -12.525 -2.098 1.00 46.44 258 GLY A O 1
ATOM 2071 N N . GLN A 1 259 ? -0.959 -13.107 -1.810 1.00 38.75 259 GLN A N 1
ATOM 2072 C CA . GLN A 1 259 ? -1.560 -13.114 -3.173 1.00 38.75 259 GLN A CA 1
ATOM 2073 C C . GLN A 1 259 ? -0.766 -13.780 -4.333 1.00 38.75 259 GLN A C 1
ATOM 2075 O O . GLN A 1 259 ? -1.377 -14.444 -5.164 1.00 38.75 259 GLN A O 1
ATOM 2080 N N . GLN A 1 260 ? 0.565 -13.672 -4.384 1.00 38.44 260 GLN A N 1
ATOM 2081 C CA . GLN A 1 260 ? 1.471 -14.266 -5.370 1.00 38.44 260 GLN A CA 1
ATOM 2082 C C . GLN A 1 260 ? 1.628 -15.789 -5.234 1.00 38.44 260 GLN A C 1
ATOM 2084 O O . GLN A 1 260 ? 1.875 -16.447 -6.238 1.00 38.44 260 GLN A O 1
ATOM 2089 N N . VAL A 1 261 ? 1.426 -16.387 -4.046 1.00 35.25 261 VAL A N 1
ATOM 2090 C CA . VAL A 1 261 ? 1.511 -17.863 -3.896 1.00 35.25 261 VAL A CA 1
ATOM 2091 C C . VAL A 1 261 ? 0.409 -18.592 -4.667 1.00 35.25 261 VAL A C 1
ATOM 2093 O O . VAL A 1 261 ? 0.562 -19.768 -4.983 1.00 35.25 261 VAL A O 1
ATOM 2096 N N . ARG A 1 262 ? -0.724 -17.940 -4.965 1.00 37.06 262 ARG A N 1
ATOM 2097 C CA . ARG A 1 262 ? -1.863 -18.662 -5.542 1.00 37.06 262 ARG A CA 1
ATOM 2098 C C . ARG A 1 262 ? -1.840 -18.791 -7.055 1.00 37.06 262 ARG A C 1
ATOM 2100 O O . ARG A 1 262 ? -2.486 -19.718 -7.513 1.00 37.06 262 ARG A O 1
ATOM 2107 N N . ASN A 1 263 ? -1.127 -17.951 -7.810 1.00 31.19 263 ASN A N 1
ATOM 2108 C CA . ASN A 1 263 ? -1.328 -17.890 -9.259 1.00 31.19 263 ASN A CA 1
ATOM 2109 C C . ASN A 1 263 ? -0.127 -17.299 -10.019 1.00 31.19 263 ASN A C 1
ATOM 2111 O O . ASN A 1 263 ? 0.367 -16.220 -9.697 1.00 31.19 263 ASN A O 1
ATOM 2115 N N . THR A 1 264 ? 0.318 -18.011 -11.055 1.00 29.98 264 THR A N 1
ATOM 2116 C CA . THR A 1 264 ? 1.294 -17.550 -12.054 1.00 29.98 264 THR A CA 1
ATOM 2117 C C . THR A 1 264 ? 0.800 -16.270 -12.743 1.00 29.98 264 THR A C 1
ATOM 2119 O O . THR A 1 264 ? -0.389 -16.137 -12.997 1.00 29.98 264 THR A O 1
ATOM 2122 N N . MET A 1 265 ? 1.693 -15.323 -13.071 1.00 33.38 265 MET A N 1
ATOM 2123 C CA . MET A 1 265 ? 1.363 -13.976 -13.592 1.00 33.38 265 MET A CA 1
ATOM 2124 C C . MET A 1 265 ? 0.263 -13.850 -14.679 1.00 33.38 265 MET A C 1
ATOM 2126 O O . MET A 1 265 ? -0.434 -12.835 -14.632 1.00 33.38 265 MET A O 1
ATOM 2130 N N . PRO A 1 266 ? 0.023 -14.793 -15.620 1.00 30.47 266 PRO A N 1
ATOM 2131 C CA . PRO A 1 266 ? -1.146 -14.690 -16.504 1.00 30.47 266 PRO A CA 1
ATOM 2132 C C . PRO A 1 266 ? -2.499 -14.764 -15.765 1.00 30.47 266 PRO A C 1
ATOM 2134 O O . PRO A 1 266 ? -3.464 -14.141 -16.201 1.00 30.47 266 PRO A O 1
ATOM 2137 N N . ASP A 1 267 ? -2.573 -15.434 -14.614 1.00 26.94 267 ASP A N 1
ATOM 2138 C CA . ASP A 1 267 ? -3.807 -15.614 -13.837 1.00 26.94 267 ASP A CA 1
ATOM 2139 C C . ASP A 1 267 ? -4.116 -14.422 -12.909 1.00 26.94 267 ASP A C 1
ATOM 2141 O O . ASP A 1 267 ? -5.249 -14.267 -12.448 1.00 26.94 267 ASP A O 1
ATOM 2145 N N . TYR A 1 268 ? -3.141 -13.540 -12.648 1.00 30.58 268 TYR A N 1
ATOM 2146 C CA . TYR A 1 268 ? -3.332 -12.354 -11.798 1.00 30.58 268 TYR A CA 1
ATOM 2147 C C . TYR A 1 268 ? -4.221 -11.300 -12.477 1.00 30.58 268 TYR A C 1
ATOM 2149 O O . TYR A 1 268 ? -5.044 -10.664 -11.820 1.00 30.58 268 TYR A O 1
ATOM 2157 N N . LEU A 1 269 ? -4.109 -11.161 -13.804 1.00 31.16 269 LEU A N 1
ATOM 2158 C CA . LEU A 1 269 ? -5.028 -10.332 -14.588 1.00 31.16 269 LEU A CA 1
ATOM 2159 C C . LEU A 1 269 ? -6.418 -10.982 -14.667 1.00 31.16 269 LEU A C 1
ATOM 2161 O O . LEU A 1 269 ? -7.416 -10.283 -14.555 1.00 31.16 269 LEU A O 1
ATOM 2165 N N . ILE A 1 270 ? -6.501 -12.313 -14.770 1.00 30.25 270 ILE A N 1
ATOM 2166 C CA . ILE A 1 270 ? -7.770 -13.041 -14.942 1.00 30.25 270 ILE A CA 1
ATOM 2167 C C . ILE A 1 270 ? -8.598 -13.096 -13.645 1.00 30.25 270 ILE A C 1
ATOM 2169 O O . ILE A 1 270 ? -9.826 -13.050 -13.711 1.00 30.25 270 ILE A O 1
ATOM 2173 N N . HIS A 1 271 ? -7.974 -13.130 -12.463 1.00 27.30 271 HIS A N 1
ATOM 2174 C CA . HIS A 1 271 ? -8.714 -13.127 -11.192 1.00 27.30 271 HIS A CA 1
ATOM 2175 C C . HIS A 1 271 ? -9.254 -11.752 -10.782 1.00 27.30 271 HIS A C 1
ATOM 2177 O O . HIS A 1 271 ? -10.329 -11.696 -10.196 1.00 27.30 271 HIS A O 1
ATOM 2183 N N . ILE A 1 272 ? -8.591 -10.649 -11.152 1.00 33.69 272 ILE A N 1
ATOM 2184 C CA . ILE A 1 272 ? -9.159 -9.291 -11.004 1.00 33.69 272 ILE A CA 1
ATOM 2185 C C . ILE A 1 272 ? -10.360 -9.089 -11.954 1.00 33.69 272 ILE A C 1
ATOM 2187 O O . ILE A 1 272 ? -11.208 -8.242 -11.711 1.00 33.69 272 ILE A O 1
ATOM 2191 N N . ILE A 1 273 ? -10.461 -9.894 -13.018 1.00 32.75 273 ILE A N 1
ATOM 2192 C CA . ILE A 1 273 ? -11.549 -9.851 -14.010 1.00 32.75 273 ILE A CA 1
ATOM 2193 C C . ILE A 1 273 ? -12.770 -10.704 -13.584 1.00 32.75 273 ILE A C 1
ATOM 2195 O O . ILE A 1 273 ? -13.813 -10.636 -14.235 1.00 32.75 273 ILE A O 1
ATOM 2199 N N . ARG A 1 274 ? -12.683 -11.512 -12.512 1.00 24.73 274 ARG A N 1
ATOM 2200 C CA . ARG A 1 274 ? -13.725 -12.500 -12.149 1.00 24.73 274 ARG A CA 1
ATOM 2201 C C . ARG A 1 274 ? -14.303 -12.424 -10.728 1.00 24.73 274 ARG A C 1
ATOM 2203 O O . ARG A 1 274 ? -15.188 -13.228 -10.440 1.00 24.73 274 ARG A O 1
ATOM 2210 N N . GLU A 1 275 ? -13.881 -11.486 -9.885 1.00 29.36 275 GLU A N 1
ATOM 2211 C CA . GLU A 1 275 ? -14.549 -11.153 -8.606 1.00 29.36 275 GLU A CA 1
ATOM 2212 C C . GLU A 1 275 ? -15.087 -9.720 -8.633 1.00 29.36 275 GLU A C 1
ATOM 2214 O O . GLU A 1 275 ? -16.186 -9.502 -8.074 1.00 29.36 275 GLU A O 1
#

Radius of gyration: 23.42 Å; Cα contacts (8 Å, |Δi|>4): 327; chains: 1; bounding box: 65×37×56 Å

Nearest PDB structures (foldseek):
  7z0s-assembly1_E  TM=8.115E-01  e=2.859E-07  Escherichia coli K-12
  6u8y-assembly1_l  TM=8.672E-01  e=2.009E-06  Pyrococcus furiosus COM1
  6qa9-assembly1_S2  TM=8.689E-01  e=1.195E-05  Ovis aries
  7v2h-assembly1_Q  TM=8.398E-01  e=2.331E-05  Sus scrofa
  2fug-assembly3_M  TM=8.137E-01  e=5.085E-05  Thermus thermophilus HB8